Protein AF-X1LUB6-F1 (afdb_monomer_lite)

Foldseek 3Di:
DPDDDWAWDDPDPFKIWTAFQVGWIWIWGCPQQWIKIKTADDVNQKIKIKTGPVAGHPDWDDDPQWIKGDDPFKIKIKHKDAWDWLCVVPVFPDTDIPQNRIDMDMDIGGPDQDPFQKDKIFMFIHQKFKDFAADQDPVCVVVVDDDRPQNHLWIFMFGNPDADPPPDGRTGDTGTFDWDAAPVGDIDTWHWDFPHGPGTTIIMTGTDPVCSVPGD

Sequence (216 aa):
MPEEKLKIIKDAPTRYHFKTKDDQWVAIEHKDRQLVLGLYKWGEEASLELSLDMVLSDKHQFLENKVELETPASKLRAYPIDARSTGELYGDSDDFTQCEDGGLRFELILKVKPPTNSFIVPIKSKNLRFSYQPFITEQDMADGTSRPLNVEGSYAVYHATKKNNQYMTGKAFHIYRPIAEDALGNKAWCSLLIDGYIDPKNLTIAAPQQFLDKAV

pLDDT: mean 93.49, std 8.78, range [40.06, 98.75]

Organism: NCBI:txid412755

Radius of gyration: 17.63 Å; chains: 1; bounding box: 43×37×46 Å

Secondary structure (DSSP, 8-state):
-PPPPP--EEEETTEEEEE-TT--EEEEEEETTEEEEEEEETTTTEEEEEEETTS--S-EEEETTEEEEE-SSEEEEEEEE--EEHHHHH--SS--EE-TT-EEEEEEEESS--S-SEEEEEEEEESEEEEE-PPPPHHHHHTT----TTTTT-EEEEESS--SSSBTB-EEEEEPPPEEE-TT--EEEPEEEES-SBS--EEEEE--HHHHHH--

Structure (mmCIF, N/CA/C/O backbone):
data_AF-X1LUB6-F1
#
_entry.id   AF-X1LUB6-F1
#
loop_
_atom_site.group_PDB
_atom_site.id
_atom_site.type_symbol
_atom_site.label_atom_id
_atom_site.label_alt_id
_atom_site.label_comp_id
_atom_site.label_asym_id
_atom_site.label_entity_id
_atom_site.label_seq_id
_atom_site.pdbx_PDB_ins_code
_atom_site.Cartn_x
_atom_site.Cartn_y
_atom_site.Cartn_z
_atom_site.occupancy
_atom_site.B_iso_or_equiv
_atom_site.auth_seq_id
_atom_site.auth_comp_id
_atom_site.auth_asym_id
_atom_site.auth_atom_id
_atom_site.pdbx_PDB_model_num
ATOM 1 N N . MET A 1 1 ? -16.102 10.865 -22.118 1.00 40.06 1 MET A N 1
ATOM 2 C CA . MET A 1 1 ? -16.861 9.970 -21.217 1.00 40.06 1 MET A CA 1
ATOM 3 C C . MET A 1 1 ? -16.172 10.028 -19.862 1.00 40.06 1 MET A C 1
ATOM 5 O O . MET A 1 1 ? -14.947 10.036 -19.886 1.00 40.06 1 MET A O 1
ATOM 9 N N . PRO A 1 2 ? -16.881 10.181 -18.730 1.00 51.84 2 PRO A N 1
ATOM 10 C CA . PRO A 1 2 ? -16.235 10.136 -17.419 1.00 51.84 2 PRO A CA 1
ATOM 11 C C . PRO A 1 2 ? -15.538 8.784 -17.256 1.00 51.84 2 PRO A C 1
ATOM 13 O O . PRO A 1 2 ? -16.119 7.754 -17.597 1.00 51.84 2 PRO A O 1
ATOM 16 N N . GLU A 1 3 ? -14.285 8.807 -16.814 1.00 67.69 3 GLU A N 1
ATOM 17 C CA . GLU A 1 3 ? -13.496 7.595 -16.607 1.00 67.69 3 GLU A CA 1
ATOM 18 C C . GLU A 1 3 ? -14.173 6.726 -15.535 1.00 67.69 3 GLU A C 1
ATOM 20 O O . GLU A 1 3 ? -14.590 7.234 -14.488 1.00 67.69 3 GLU A O 1
ATOM 25 N N . GLU A 1 4 ? -14.370 5.435 -15.811 1.00 78.94 4 GLU A N 1
ATOM 26 C CA . GLU A 1 4 ? -15.028 4.548 -14.853 1.00 78.94 4 GLU A CA 1
ATOM 27 C C . GLU A 1 4 ? -14.092 4.278 -13.670 1.00 78.94 4 GLU A C 1
ATOM 29 O O . GLU A 1 4 ? -12.985 3.774 -13.846 1.00 78.94 4 GLU A O 1
ATOM 34 N N . LYS A 1 5 ? -14.555 4.607 -12.459 1.00 89.25 5 LYS A N 1
ATOM 35 C CA . LYS A 1 5 ? -13.818 4.330 -11.223 1.00 89.25 5 LYS A CA 1
ATOM 36 C C . LYS A 1 5 ? -13.676 2.830 -10.996 1.00 89.25 5 LYS A C 1
ATOM 38 O O . LYS A 1 5 ? -14.643 2.085 -11.178 1.00 89.25 5 LYS A O 1
ATOM 43 N N . LEU A 1 6 ? -12.521 2.418 -10.485 1.00 95.19 6 LEU A N 1
ATOM 44 C CA . LEU A 1 6 ? -12.268 1.042 -10.056 1.00 95.19 6 LEU A CA 1
ATOM 45 C C . LEU A 1 6 ? -13.253 0.600 -8.963 1.00 95.19 6 LEU A C 1
ATOM 47 O O . LEU A 1 6 ? -13.498 1.316 -7.986 1.00 95.19 6 LEU A O 1
ATOM 51 N N . LYS A 1 7 ? -13.801 -0.611 -9.101 1.00 96.50 7 LYS A N 1
ATOM 52 C CA . LYS A 1 7 ? -14.834 -1.160 -8.210 1.00 96.50 7 LYS A CA 1
ATOM 53 C C . LYS A 1 7 ? -14.441 -2.529 -7.677 1.00 96.50 7 LYS A C 1
ATOM 55 O O . LYS A 1 7 ? -14.066 -3.414 -8.439 1.00 96.50 7 LYS A O 1
ATOM 60 N N . ILE A 1 8 ? -14.598 -2.697 -6.371 1.00 98.19 8 ILE A N 1
ATOM 61 C CA . ILE A 1 8 ? -14.485 -3.965 -5.667 1.00 98.19 8 ILE A CA 1
ATOM 62 C C . ILE A 1 8 ? -15.723 -4.813 -5.951 1.00 98.19 8 ILE A C 1
ATOM 64 O O . ILE A 1 8 ? -16.865 -4.373 -5.803 1.00 98.19 8 ILE A O 1
ATOM 68 N N . ILE A 1 9 ? -15.466 -6.065 -6.293 1.00 97.94 9 ILE A N 1
ATOM 69 C CA . ILE A 1 9 ? -16.422 -7.142 -6.479 1.00 97.94 9 ILE A CA 1
ATOM 70 C C . ILE A 1 9 ? -16.273 -8.101 -5.296 1.00 97.94 9 ILE A C 1
ATOM 72 O O . ILE A 1 9 ? -15.167 -8.413 -4.857 1.00 97.94 9 ILE A O 1
ATOM 76 N N . LYS A 1 10 ? -17.403 -8.549 -4.745 1.00 97.88 10 LYS A N 1
ATOM 77 C CA . LYS A 1 10 ? -17.438 -9.529 -3.657 1.00 97.88 10 LYS A CA 1
ATOM 78 C C . LYS A 1 10 ? -17.564 -10.937 -4.236 1.00 97.88 10 LYS A C 1
ATOM 80 O O . LYS A 1 10 ? -18.620 -11.281 -4.756 1.00 97.88 10 LYS A O 1
ATOM 85 N N . ASP A 1 11 ? -16.525 -11.750 -4.078 1.00 96.94 11 ASP A N 1
ATOM 86 C CA . ASP A 1 11 ? -16.494 -13.141 -4.556 1.00 96.94 11 ASP A CA 1
ATOM 87 C C . ASP A 1 11 ? -17.094 -14.116 -3.545 1.00 96.94 11 ASP A C 1
ATOM 89 O O . ASP A 1 11 ? -17.721 -15.114 -3.893 1.00 96.94 11 ASP A O 1
ATOM 93 N N . ALA A 1 12 ? -16.865 -13.846 -2.260 1.00 97.12 12 ALA A N 1
ATOM 94 C CA . ALA A 1 12 ? -17.314 -14.670 -1.146 1.00 97.12 12 ALA A CA 1
ATOM 95 C C . ALA A 1 12 ? -17.543 -13.790 0.097 1.00 97.12 12 ALA A C 1
ATOM 97 O O . ALA A 1 12 ? -17.198 -12.607 0.085 1.00 97.12 12 ALA A O 1
ATOM 98 N N . PRO A 1 13 ? -18.098 -14.320 1.205 1.00 96.88 13 PRO A N 1
ATOM 99 C CA . PRO A 1 13 ? -18.306 -13.539 2.426 1.00 96.88 13 PRO A CA 1
ATOM 100 C C . PRO A 1 13 ? -17.069 -12.769 2.905 1.00 96.88 13 PRO A C 1
ATOM 102 O O . PRO A 1 13 ? -17.218 -11.632 3.344 1.00 96.88 13 PRO A O 1
ATOM 105 N N . THR A 1 14 ? -15.880 -13.358 2.760 1.00 97.69 14 THR A N 1
ATOM 106 C CA . THR A 1 14 ? -14.591 -12.814 3.212 1.00 97.69 14 THR A CA 1
ATOM 107 C C . THR A 1 14 ? -13.592 -12.555 2.079 1.00 97.69 14 THR A C 1
ATOM 109 O O . THR A 1 14 ? -12.442 -12.235 2.359 1.00 97.69 14 THR A O 1
ATOM 112 N N . ARG A 1 15 ? -13.991 -12.698 0.807 1.00 98.38 15 ARG A N 1
ATOM 113 C CA . ARG A 1 15 ? -13.089 -12.530 -0.345 1.00 98.38 15 ARG A CA 1
ATOM 114 C C . ARG A 1 15 ? -13.656 -11.538 -1.340 1.00 98.38 15 ARG A C 1
ATOM 116 O O . ARG A 1 15 ? -14.838 -11.607 -1.68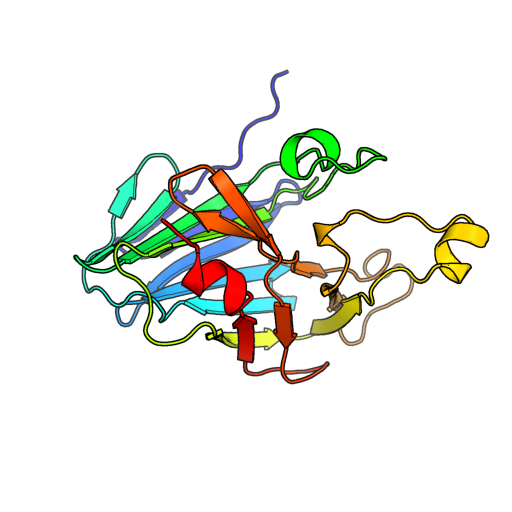8 1.00 98.38 15 ARG A O 1
ATOM 123 N N . TYR A 1 16 ? -12.788 -10.645 -1.778 1.00 98.69 16 TYR A N 1
ATOM 124 C CA . TYR A 1 16 ? -13.096 -9.548 -2.668 1.00 98.69 16 TYR A CA 1
ATOM 125 C C . TYR A 1 16 ? -11.965 -9.386 -3.675 1.00 98.69 16 TYR A C 1
ATOM 127 O O . TYR A 1 16 ? -10.808 -9.689 -3.370 1.00 98.69 16 TYR A O 1
ATOM 135 N N . HIS A 1 17 ? -12.272 -8.812 -4.827 1.00 98.44 17 HIS A N 1
ATOM 136 C CA . HIS A 1 17 ? -11.255 -8.406 -5.781 1.00 98.44 17 HIS A CA 1
ATOM 137 C C . HIS A 1 17 ? -11.655 -7.137 -6.519 1.00 98.44 17 HIS A C 1
ATOM 139 O O . HIS A 1 17 ? -12.807 -6.717 -6.497 1.00 98.44 17 HIS A O 1
ATOM 145 N N . PHE A 1 18 ? -10.705 -6.544 -7.221 1.00 98.19 18 PHE A N 1
ATOM 146 C CA . PHE A 1 18 ? -10.982 -5.676 -8.355 1.00 98.19 18 PHE A CA 1
ATOM 147 C C . PHE A 1 18 ? -9.921 -5.914 -9.424 1.00 98.19 18 PHE A C 1
ATOM 149 O O . PHE A 1 18 ? -8.899 -6.563 -9.179 1.00 98.19 18 PHE A O 1
ATOM 156 N N . LYS A 1 19 ? -10.174 -5.380 -10.615 1.00 96.88 19 LYS A N 1
ATOM 157 C CA . LYS A 1 19 ? -9.182 -5.333 -11.679 1.00 96.88 19 LYS A CA 1
ATOM 158 C C . LYS A 1 19 ? -8.715 -3.908 -11.905 1.00 96.88 19 LYS A C 1
ATOM 160 O O . LYS A 1 19 ? -9.543 -3.002 -11.891 1.00 96.88 19 LYS A O 1
ATOM 165 N N . THR A 1 20 ? -7.416 -3.721 -12.096 1.00 95.50 20 THR A N 1
ATOM 166 C CA . THR A 1 20 ? -6.835 -2.459 -12.574 1.00 95.50 20 THR A CA 1
ATOM 167 C C . THR A 1 20 ? -7.266 -2.187 -14.020 1.00 95.50 20 THR A C 1
ATOM 169 O O . THR A 1 20 ? -7.801 -3.067 -14.700 1.00 95.50 20 THR A O 1
ATOM 172 N N . LYS A 1 21 ? -7.044 -0.966 -14.515 1.00 94.38 21 LYS A N 1
ATOM 173 C CA . LYS A 1 21 ? -7.420 -0.559 -15.880 1.00 94.38 21 LYS A CA 1
ATOM 174 C C . LYS A 1 21 ? -6.653 -1.330 -16.960 1.00 94.38 21 LYS A C 1
ATOM 176 O O . LYS A 1 21 ? -7.165 -1.505 -18.059 1.00 94.38 21 LYS A O 1
ATOM 181 N N . ASP A 1 22 ? -5.471 -1.843 -16.629 1.00 92.69 22 ASP A N 1
ATOM 182 C CA . ASP A 1 22 ? -4.677 -2.747 -17.464 1.00 92.69 22 ASP A CA 1
ATOM 183 C C . ASP A 1 22 ? -4.977 -4.241 -17.200 1.00 92.69 22 ASP A C 1
ATOM 185 O O . ASP A 1 22 ? -4.151 -5.110 -17.489 1.00 92.69 22 ASP A O 1
ATOM 189 N N . ASP A 1 23 ? -6.160 -4.546 -16.652 1.00 94.38 23 ASP A N 1
ATOM 190 C CA . ASP A 1 23 ? -6.717 -5.890 -16.432 1.00 94.38 23 ASP A CA 1
ATOM 191 C C . ASP A 1 23 ? -5.902 -6.784 -15.475 1.00 94.38 23 ASP A C 1
ATOM 193 O O . ASP A 1 23 ? -5.916 -8.012 -15.578 1.00 94.38 23 ASP A O 1
ATOM 197 N N . GLN A 1 24 ? -5.190 -6.193 -14.511 1.00 95.19 24 GLN A N 1
ATOM 198 C CA . GLN A 1 24 ? -4.446 -6.939 -13.490 1.00 95.19 24 GLN A CA 1
ATOM 199 C C . GLN A 1 24 ? -5.298 -7.185 -12.251 1.00 95.19 24 GLN A C 1
ATOM 201 O O . GLN A 1 24 ? -6.115 -6.356 -11.855 1.00 95.19 24 GLN A O 1
ATOM 206 N N . TRP A 1 25 ? -5.096 -8.341 -11.622 1.00 97.25 25 TRP A N 1
ATOM 207 C CA . TRP A 1 25 ? -5.900 -8.775 -10.487 1.00 97.25 25 TRP A CA 1
ATOM 208 C C . TRP A 1 25 ? -5.374 -8.215 -9.165 1.00 97.25 25 TRP A C 1
ATOM 210 O O . TRP A 1 25 ? -4.178 -8.304 -8.870 1.00 97.25 25 TRP A O 1
ATOM 220 N N . VAL A 1 26 ? -6.285 -7.701 -8.338 1.00 98.44 26 VAL A N 1
ATOM 221 C CA . VAL A 1 26 ? -6.012 -7.320 -6.951 1.00 98.44 26 VAL A CA 1
ATOM 222 C C . VAL A 1 26 ? -7.041 -7.977 -6.040 1.00 98.44 26 VAL A C 1
ATOM 224 O O . VAL A 1 26 ? -8.236 -7.730 -6.172 1.00 98.44 26 VAL A O 1
ATOM 227 N N . ALA A 1 27 ? -6.575 -8.795 -5.101 1.00 98.56 27 ALA A N 1
ATOM 228 C CA . ALA A 1 27 ? -7.382 -9.489 -4.107 1.00 98.56 27 ALA A CA 1
ATOM 229 C C . ALA A 1 27 ? -7.334 -8.774 -2.750 1.00 98.56 27 ALA A C 1
ATOM 231 O O . ALA A 1 27 ? -6.285 -8.288 -2.320 1.00 98.56 27 ALA A O 1
ATOM 232 N N . ILE A 1 28 ? -8.471 -8.757 -2.058 1.00 98.69 28 ILE A N 1
ATOM 233 C CA . ILE A 1 28 ? -8.607 -8.321 -0.669 1.00 98.69 28 ILE A CA 1
ATOM 234 C C . ILE A 1 28 ? -9.354 -9.426 0.075 1.00 98.69 28 ILE A C 1
ATOM 236 O O . ILE A 1 28 ? -10.520 -9.704 -0.207 1.00 98.69 28 ILE A O 1
ATOM 240 N N . GLU A 1 29 ? -8.694 -10.059 1.037 1.00 98.44 29 GLU A N 1
ATOM 241 C CA . GLU A 1 29 ? -9.264 -11.163 1.805 1.00 98.44 29 GLU A CA 1
ATOM 242 C C . GLU A 1 29 ? -9.262 -10.852 3.297 1.00 98.44 29 GLU A C 1
ATOM 244 O O . GLU A 1 29 ? -8.267 -10.386 3.845 1.00 98.44 29 GLU A O 1
ATOM 249 N N . HIS A 1 30 ? -10.367 -11.147 3.977 1.00 98.31 30 HIS A N 1
ATOM 250 C CA . HIS A 1 30 ? -10.397 -11.232 5.431 1.00 98.31 30 HIS A CA 1
ATOM 251 C C . HIS A 1 30 ? -10.107 -12.675 5.842 1.00 98.31 30 HIS A C 1
ATOM 253 O O . HIS A 1 30 ? -10.910 -13.581 5.614 1.00 98.31 30 HIS A O 1
ATOM 259 N N . LYS A 1 31 ? -8.926 -12.900 6.410 1.00 96.88 31 LYS A N 1
ATOM 260 C CA . LYS A 1 31 ? -8.410 -14.233 6.718 1.00 96.88 31 LYS A CA 1
ATOM 261 C C . LYS A 1 31 ? -7.639 -14.183 8.025 1.00 96.88 31 LYS A C 1
ATOM 263 O O . LYS A 1 31 ? -6.890 -13.243 8.247 1.00 96.88 31 LYS A O 1
ATOM 268 N N . ASP A 1 32 ? -7.831 -15.174 8.893 1.00 95.75 32 ASP A N 1
ATOM 269 C CA . ASP A 1 32 ? -7.116 -15.279 10.174 1.00 95.75 32 ASP A CA 1
ATOM 270 C C . ASP A 1 32 ? -7.177 -13.979 11.006 1.00 95.75 32 ASP A C 1
ATOM 272 O O . ASP A 1 32 ? -6.200 -13.562 11.621 1.00 95.75 32 ASP A O 1
ATOM 276 N N . ARG A 1 33 ? -8.352 -13.329 11.010 1.00 97.44 33 ARG A N 1
ATOM 277 C CA . ARG A 1 33 ? -8.657 -12.059 11.702 1.00 97.44 33 ARG A CA 1
ATOM 278 C C . ARG A 1 33 ? -7.972 -10.804 11.140 1.00 97.44 33 ARG A C 1
ATOM 280 O O . ARG A 1 33 ? -8.178 -9.731 11.695 1.00 97.44 33 ARG A O 1
ATOM 287 N N . GLN A 1 34 ? -7.233 -10.896 10.040 1.00 97.56 34 GLN A N 1
ATOM 288 C CA . GLN A 1 34 ? -6.515 -9.784 9.402 1.00 97.56 34 GLN A CA 1
ATOM 289 C C . GLN A 1 34 ? -6.972 -9.566 7.953 1.00 97.56 34 GLN A C 1
ATOM 291 O O . GLN A 1 34 ? -7.694 -10.394 7.389 1.00 97.56 34 GLN A O 1
ATOM 296 N N . LEU A 1 35 ? -6.553 -8.455 7.337 1.00 98.38 35 LEU A N 1
ATOM 297 C CA . LEU A 1 35 ? -6.684 -8.281 5.888 1.00 98.38 35 LEU A CA 1
ATOM 298 C C . LEU A 1 35 ? -5.426 -8.783 5.183 1.00 98.38 35 LEU A C 1
ATOM 300 O O . LEU A 1 35 ? -4.318 -8.396 5.538 1.00 98.38 35 LEU A O 1
ATOM 304 N N . VAL A 1 36 ? -5.606 -9.596 4.149 1.00 98.69 36 VAL A N 1
ATOM 305 C CA . VAL A 1 36 ? -4.550 -10.024 3.234 1.00 98.69 36 VAL A CA 1
ATOM 306 C C . VAL A 1 36 ? -4.799 -9.370 1.881 1.00 98.69 36 VAL A C 1
ATOM 308 O O . VAL A 1 36 ? -5.889 -9.476 1.320 1.00 98.69 36 VAL A O 1
ATOM 311 N N . LEU A 1 37 ? -3.792 -8.663 1.376 1.00 98.75 37 LEU A N 1
ATOM 312 C CA . LEU A 1 37 ? -3.835 -7.948 0.106 1.00 98.75 37 LEU A CA 1
ATOM 313 C C . LEU A 1 37 ? -2.945 -8.666 -0.901 1.00 98.75 37 LEU A C 1
ATOM 315 O O . LEU A 1 37 ? -1.742 -8.756 -0.679 1.00 98.75 37 LEU A O 1
ATOM 319 N N . GLY A 1 38 ? -3.516 -9.152 -1.999 1.00 98.50 38 GLY A N 1
ATOM 320 C CA . GLY A 1 38 ? -2.775 -9.816 -3.072 1.00 98.50 38 GLY A CA 1
ATOM 321 C C . GLY A 1 38 ? -2.762 -8.965 -4.333 1.00 98.50 38 GLY A C 1
ATOM 322 O O . GLY A 1 38 ? -3.817 -8.652 -4.870 1.00 98.50 38 GLY A O 1
ATOM 323 N N . LEU A 1 39 ? -1.584 -8.599 -4.827 1.00 98.44 39 LEU A N 1
ATOM 324 C CA . LEU A 1 39 ? -1.402 -7.895 -6.094 1.00 98.44 39 LEU A CA 1
ATOM 325 C C . LEU A 1 39 ? -0.730 -8.843 -7.081 1.00 98.44 39 LEU A C 1
ATOM 327 O O . LEU A 1 39 ? 0.326 -9.402 -6.780 1.00 98.44 39 LEU A O 1
ATOM 331 N N . TYR A 1 40 ? -1.315 -9.002 -8.264 1.00 97.75 40 TYR A N 1
ATOM 332 C CA . TYR A 1 40 ? -0.840 -9.936 -9.281 1.00 97.75 40 TYR A CA 1
ATOM 333 C C . TYR A 1 40 ? -0.564 -9.184 -10.573 1.00 97.75 40 TYR A C 1
ATOM 335 O O . TYR A 1 40 ? -1.338 -8.320 -10.970 1.00 97.75 40 TYR A O 1
ATOM 343 N N . LYS A 1 41 ? 0.540 -9.516 -11.239 1.00 94.31 41 LYS A N 1
ATOM 344 C CA . LYS A 1 41 ? 0.959 -8.893 -12.493 1.00 94.31 41 LYS A CA 1
ATOM 345 C C . LYS A 1 41 ? 1.304 -9.969 -13.519 1.00 94.31 41 LYS A C 1
ATOM 347 O O . LYS A 1 41 ? 1.911 -10.985 -13.177 1.00 94.31 41 LYS A O 1
ATOM 352 N N . TRP A 1 42 ? 0.905 -9.732 -14.768 1.00 92.62 42 TRP A N 1
ATOM 353 C CA . TRP A 1 42 ? 1.110 -10.629 -15.912 1.00 92.62 42 TRP A CA 1
ATOM 354 C C . TRP A 1 42 ? 0.517 -12.027 -15.685 1.00 92.62 42 TRP A C 1
ATOM 356 O O . TRP A 1 42 ? 1.215 -13.032 -15.788 1.00 92.62 42 TRP A O 1
ATOM 366 N N . GLY A 1 43 ? -0.772 -12.094 -15.334 1.00 88.00 43 GLY A N 1
ATOM 367 C CA . GLY A 1 43 ? -1.474 -13.373 -15.159 1.00 88.00 43 GLY A CA 1
ATOM 368 C C . GLY A 1 43 ? -0.894 -14.237 -14.034 1.00 88.00 43 GLY A C 1
ATOM 369 O O . GLY A 1 43 ? -0.691 -15.431 -14.224 1.00 88.00 43 GLY A O 1
ATOM 370 N N . GLU A 1 44 ? -0.583 -13.620 -12.887 1.00 92.31 44 GLU A N 1
ATOM 371 C CA . GLU A 1 44 ? 0.014 -14.256 -11.693 1.00 92.31 44 GLU A CA 1
ATOM 372 C C . GLU A 1 44 ? 1.469 -14.735 -11.840 1.00 92.31 44 GLU A C 1
ATOM 374 O O . GLU A 1 44 ? 2.016 -15.411 -10.952 1.00 92.31 44 GLU A O 1
ATOM 379 N N . GLU A 1 45 ? 2.142 -14.374 -12.935 1.00 94.44 45 GLU A N 1
ATOM 380 C CA . GLU A 1 45 ? 3.572 -14.629 -13.075 1.00 94.44 45 GLU A CA 1
ATOM 381 C C . GLU A 1 45 ? 4.359 -13.963 -11.943 1.00 94.44 45 GLU A C 1
ATOM 383 O O . GLU A 1 45 ? 5.202 -14.615 -11.321 1.00 94.44 45 GLU A O 1
ATOM 388 N N . ALA A 1 46 ? 4.049 -12.700 -11.650 1.00 95.94 46 ALA A N 1
ATOM 389 C CA . ALA A 1 46 ? 4.613 -11.957 -10.537 1.00 95.94 46 ALA A CA 1
ATOM 390 C C . ALA A 1 46 ? 3.516 -11.573 -9.540 1.00 95.94 46 ALA A C 1
ATOM 392 O O . ALA A 1 46 ? 2.407 -11.206 -9.934 1.00 95.94 46 ALA A O 1
ATOM 393 N N . SER A 1 47 ? 3.819 -11.642 -8.246 1.00 98.06 47 SER A N 1
ATOM 394 C CA . SER A 1 47 ? 2.853 -11.271 -7.212 1.00 98.06 47 SER A CA 1
ATOM 395 C C . SER A 1 47 ? 3.499 -10.716 -5.953 1.00 98.06 47 SER A C 1
ATOM 397 O O . SER A 1 47 ? 4.646 -11.036 -5.626 1.00 98.06 47 SER A O 1
ATOM 399 N N . LEU A 1 48 ? 2.738 -9.875 -5.257 1.00 98.56 48 LEU A N 1
ATOM 400 C CA . LEU A 1 48 ? 3.045 -9.334 -3.941 1.00 98.56 48 LEU A CA 1
ATOM 401 C C . LEU A 1 48 ? 1.826 -9.526 -3.038 1.00 98.56 48 LEU A C 1
ATOM 403 O O . LEU A 1 48 ? 0.749 -9.015 -3.327 1.00 98.56 48 LEU A O 1
ATOM 407 N N . GLU A 1 49 ? 2.013 -10.240 -1.939 1.00 98.69 49 GLU A N 1
ATOM 408 C CA . GLU A 1 49 ? 1.034 -10.402 -0.871 1.00 98.69 49 GLU A CA 1
ATOM 409 C C . GLU A 1 49 ? 1.479 -9.586 0.347 1.00 98.69 49 GLU A C 1
ATOM 411 O O . GLU A 1 49 ? 2.651 -9.638 0.721 1.00 98.69 49 GLU A O 1
ATOM 416 N N . LEU A 1 50 ? 0.552 -8.862 0.974 1.00 98.62 50 LEU A N 1
ATOM 417 C CA . LEU A 1 50 ? 0.745 -8.157 2.239 1.00 98.62 50 LEU A CA 1
ATOM 418 C C . LEU A 1 50 ? -0.255 -8.690 3.266 1.00 98.62 50 LEU A C 1
ATOM 420 O O . LEU A 1 50 ? -1.454 -8.722 2.994 1.00 98.62 50 LEU A O 1
ATOM 424 N N . SER A 1 51 ? 0.219 -9.074 4.448 1.00 98.50 51 SER A N 1
ATOM 425 C CA . SER A 1 51 ? -0.629 -9.461 5.583 1.00 98.50 51 SER A CA 1
ATOM 426 C C . SER A 1 51 ? -0.715 -8.299 6.569 1.00 98.50 51 SER A C 1
ATOM 428 O O . SER A 1 51 ? 0.273 -7.945 7.200 1.00 98.50 51 SER A O 1
ATOM 430 N N . LEU A 1 52 ? -1.875 -7.659 6.671 1.00 97.94 52 LEU A N 1
ATOM 431 C CA . LEU A 1 52 ? -2.086 -6.480 7.506 1.00 97.94 52 LEU A CA 1
ATOM 432 C C . LEU A 1 52 ? -2.618 -6.885 8.890 1.00 97.94 52 LEU A C 1
ATOM 434 O O . LEU A 1 52 ? -3.814 -6.778 9.165 1.00 97.94 52 LEU A O 1
ATOM 438 N N . ASP A 1 53 ? -1.715 -7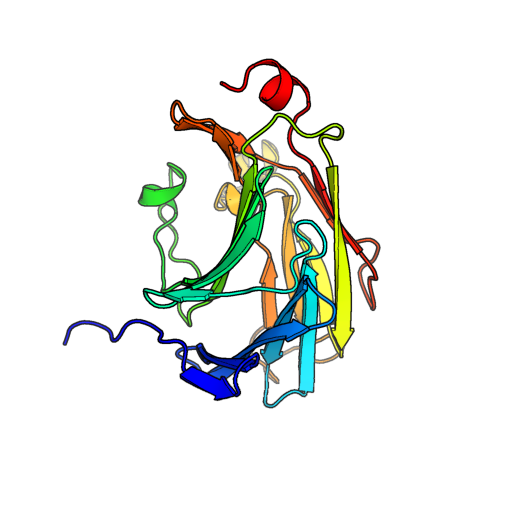.325 9.765 1.00 95.19 53 ASP A N 1
ATOM 439 C CA . ASP A 1 53 ? -2.001 -7.796 11.132 1.00 95.19 53 ASP A CA 1
ATOM 440 C C . ASP A 1 53 ? -2.107 -6.675 12.187 1.00 95.19 53 ASP A C 1
ATOM 442 O O . ASP A 1 53 ? -2.434 -6.929 13.346 1.00 95.19 53 ASP A O 1
ATOM 446 N N . MET A 1 54 ? -1.908 -5.415 11.788 1.00 94.81 54 MET A N 1
ATOM 447 C CA . MET A 1 54 ? -1.980 -4.234 12.667 1.00 94.81 54 MET A CA 1
ATOM 448 C C . MET A 1 54 ? -3.366 -4.032 13.311 1.00 94.81 54 MET A C 1
ATOM 450 O O . MET A 1 54 ? -3.499 -3.308 14.301 1.00 94.81 54 MET A O 1
ATOM 454 N N . VAL A 1 55 ? -4.412 -4.646 12.746 1.00 96.44 55 VAL A N 1
ATOM 455 C CA . VAL A 1 55 ? -5.776 -4.661 13.286 1.00 96.44 55 VAL A CA 1
ATOM 456 C C . VAL A 1 55 ? -6.334 -6.073 13.158 1.00 96.44 55 VAL A C 1
ATOM 458 O O . VAL A 1 55 ? -6.576 -6.543 12.050 1.00 96.44 55 VAL A O 1
ATOM 461 N N . LEU A 1 56 ? -6.576 -6.730 14.296 1.00 97.06 56 LEU A N 1
ATOM 462 C CA . LEU A 1 56 ? -7.109 -8.093 14.346 1.00 97.06 56 LEU A CA 1
ATOM 463 C C . LEU A 1 56 ? -8.575 -8.096 14.789 1.00 97.06 56 LEU A C 1
ATOM 465 O O . LEU A 1 56 ? -8.901 -7.707 15.912 1.00 97.06 56 LEU A O 1
ATOM 469 N N . SER A 1 57 ? -9.465 -8.572 13.924 1.00 96.69 57 SER A N 1
ATOM 470 C CA . SER A 1 57 ? -10.905 -8.664 14.172 1.00 96.69 57 SER A CA 1
ATOM 471 C C . SER A 1 57 ? -11.513 -9.858 13.443 1.00 96.69 57 SER A C 1
ATOM 473 O O . SER A 1 57 ? -11.214 -10.098 12.280 1.00 96.69 57 SER A O 1
ATOM 475 N N . ASP A 1 58 ? -12.428 -10.577 14.095 1.00 95.88 58 ASP A N 1
ATOM 476 C CA . ASP A 1 58 ? -13.249 -11.628 13.466 1.00 95.88 58 ASP A CA 1
ATOM 477 C C . ASP A 1 58 ? -14.376 -11.060 12.594 1.00 95.88 58 ASP A C 1
ATOM 479 O O . ASP A 1 58 ? -15.060 -11.795 11.886 1.00 95.88 58 ASP A O 1
ATOM 483 N N . LYS A 1 59 ? -14.586 -9.742 12.651 1.00 95.06 59 LYS A N 1
ATOM 484 C CA . LYS A 1 59 ? -15.588 -9.028 11.865 1.00 95.06 59 LYS A CA 1
ATOM 485 C C . LYS A 1 59 ? -14.911 -8.059 10.911 1.00 95.06 59 LYS A C 1
ATOM 487 O O . LYS A 1 59 ? -14.078 -7.255 11.336 1.00 95.06 59 LYS A O 1
ATOM 492 N N . HIS A 1 60 ? -15.360 -8.082 9.666 1.00 97.69 60 HIS A N 1
ATOM 493 C CA . HIS A 1 60 ? -15.072 -7.079 8.655 1.00 97.69 60 HIS A CA 1
ATOM 494 C C . HIS A 1 60 ? -16.372 -6.524 8.080 1.00 97.69 60 HIS A C 1
ATOM 496 O O . HIS A 1 60 ? -17.447 -7.111 8.223 1.00 97.69 60 HIS A O 1
ATOM 502 N N . GLN A 1 61 ? -16.268 -5.389 7.404 1.00 97.31 61 GLN A N 1
ATOM 503 C CA . GLN A 1 61 ? -17.363 -4.816 6.635 1.00 97.31 61 GLN A CA 1
ATOM 504 C C . GLN A 1 61 ? -16.907 -4.465 5.226 1.00 97.31 61 GLN A C 1
ATOM 506 O O . GLN A 1 61 ? -15.743 -4.146 4.998 1.00 97.31 61 GLN A O 1
ATOM 511 N N . PHE A 1 62 ? -17.847 -4.522 4.287 1.00 97.75 62 PHE A N 1
ATOM 512 C CA . PHE A 1 62 ? -17.674 -3.993 2.942 1.00 97.75 62 PHE A CA 1
ATOM 513 C C . PHE A 1 62 ? -18.704 -2.890 2.729 1.00 97.75 62 PHE A C 1
ATOM 515 O O . PHE A 1 62 ? -19.903 -3.169 2.691 1.00 97.75 62 PHE A O 1
ATOM 522 N N . LEU A 1 63 ? -18.238 -1.648 2.642 1.00 95.31 63 LEU A N 1
ATOM 523 C CA . LEU A 1 63 ? -19.070 -0.454 2.535 1.00 95.31 63 LEU A CA 1
ATOM 524 C C . LEU A 1 63 ? -18.376 0.549 1.614 1.00 95.31 63 LEU A C 1
ATOM 526 O O . LEU A 1 63 ? -17.166 0.723 1.706 1.00 95.31 63 LEU A O 1
ATOM 530 N N . GLU A 1 64 ? -19.132 1.197 0.725 1.00 94.44 64 GLU A N 1
ATOM 531 C CA . GLU A 1 64 ? -18.621 2.282 -0.132 1.00 94.44 64 GLU A CA 1
ATOM 532 C C . GLU A 1 64 ? -17.303 1.946 -0.854 1.00 94.44 64 GLU A C 1
ATOM 534 O O . GLU A 1 64 ? -16.364 2.742 -0.868 1.00 94.44 64 GLU A O 1
ATOM 539 N N . ASN A 1 65 ? -17.225 0.756 -1.459 1.00 97.19 65 ASN A N 1
ATOM 540 C CA . ASN A 1 65 ? -16.039 0.310 -2.196 1.00 97.19 65 ASN A CA 1
ATOM 541 C C . ASN A 1 65 ? -14.775 0.150 -1.322 1.00 97.19 65 ASN A C 1
ATOM 543 O O . ASN A 1 65 ? -13.657 0.274 -1.820 1.00 97.19 65 ASN A O 1
ATOM 547 N N . LYS A 1 66 ? -14.945 -0.115 -0.020 1.00 98.12 66 LYS A N 1
ATOM 548 C CA . LYS A 1 66 ? -13.866 -0.334 0.954 1.00 98.12 66 LYS A CA 1
ATOM 549 C C . LYS A 1 66 ? -14.133 -1.591 1.765 1.00 98.12 66 LYS A C 1
ATOM 551 O O . LYS A 1 66 ? -15.267 -1.835 2.177 1.00 98.12 66 LYS A O 1
ATOM 556 N N . VAL A 1 67 ? -13.083 -2.361 2.028 1.00 98.44 67 VAL A N 1
ATOM 557 C CA . VAL A 1 67 ? -13.106 -3.460 3.002 1.00 98.44 67 VAL A CA 1
ATOM 558 C C . VAL A 1 67 ? -12.439 -2.972 4.280 1.00 98.44 67 VAL A C 1
ATOM 560 O O . VAL A 1 67 ? -11.320 -2.462 4.225 1.00 98.44 67 VAL A O 1
ATOM 563 N N . GLU A 1 68 ? -13.115 -3.101 5.421 1.00 98.25 68 GLU A N 1
ATOM 564 C CA . GLU A 1 68 ? -12.660 -2.518 6.684 1.00 98.25 68 GLU A CA 1
ATOM 565 C C . GLU A 1 68 ? -12.676 -3.520 7.845 1.00 98.25 68 GLU A C 1
ATOM 567 O O . GLU A 1 68 ? -13.616 -4.304 7.993 1.00 98.25 68 GLU A O 1
ATOM 572 N N . LEU A 1 69 ? -11.652 -3.438 8.697 1.00 97.94 69 LEU A N 1
ATOM 573 C CA . LEU A 1 69 ? -11.595 -4.032 10.032 1.00 97.94 69 LEU A CA 1
ATOM 574 C C . LEU A 1 69 ? -11.596 -2.916 11.064 1.00 97.94 69 LEU A C 1
ATOM 576 O O . LEU A 1 69 ? -10.921 -1.902 10.891 1.00 97.94 69 LEU A O 1
ATOM 580 N N . GLU A 1 70 ? -12.312 -3.103 12.164 1.00 96.88 70 GLU A N 1
ATOM 581 C CA . GLU A 1 70 ? -12.402 -2.082 13.198 1.00 96.88 70 GLU A CA 1
ATOM 582 C C . GLU A 1 70 ? -12.433 -2.701 14.594 1.00 96.88 70 GLU A C 1
ATOM 584 O O . GLU A 1 70 ? -13.125 -3.682 14.857 1.00 96.88 70 GLU A O 1
ATOM 589 N N . THR A 1 71 ? -11.672 -2.092 15.497 1.00 96.12 71 THR A N 1
ATOM 590 C CA . THR A 1 71 ? -11.646 -2.367 16.932 1.00 96.12 71 THR A CA 1
ATOM 591 C C . THR A 1 71 ? -11.881 -1.054 17.694 1.00 96.12 71 THR A C 1
ATOM 593 O O . THR A 1 71 ? -11.890 0.031 17.094 1.00 96.12 71 THR A O 1
ATOM 596 N N . PRO A 1 72 ? -12.053 -1.087 19.027 1.00 95.75 72 PRO A N 1
ATOM 597 C CA . PRO A 1 72 ? -12.097 0.140 19.821 1.00 95.75 72 PRO A CA 1
ATOM 598 C C . PRO A 1 72 ? -10.822 0.993 19.725 1.00 95.75 72 PRO A C 1
ATOM 600 O O . PRO A 1 72 ? -10.910 2.207 19.866 1.00 95.75 72 PRO A O 1
ATOM 603 N N . ALA A 1 73 ? -9.658 0.387 19.462 1.00 95.31 73 ALA A N 1
ATOM 604 C CA . ALA A 1 73 ? -8.364 1.077 19.447 1.00 95.31 73 ALA A CA 1
ATOM 605 C C . ALA A 1 73 ? -7.918 1.530 18.047 1.00 95.31 73 ALA A C 1
ATOM 607 O O . ALA A 1 73 ? -7.120 2.458 17.922 1.00 95.31 73 ALA A O 1
ATOM 608 N N . SER A 1 74 ? -8.406 0.887 16.987 1.00 96.69 74 SER A N 1
ATOM 609 C CA . SER A 1 74 ? -7.910 1.118 15.630 1.00 96.69 74 SER A CA 1
ATOM 610 C C . SER A 1 74 ? -8.906 0.688 14.558 1.00 96.69 74 SER A C 1
ATOM 612 O O . SER A 1 74 ? -9.840 -0.074 14.809 1.00 96.69 74 SER A O 1
ATOM 614 N N . LYS A 1 75 ? -8.700 1.184 13.342 1.00 97.75 75 LYS A N 1
ATOM 615 C CA . LYS A 1 75 ? -9.442 0.811 12.142 1.00 97.75 75 LYS A CA 1
ATOM 616 C C . LYS A 1 75 ? -8.467 0.646 10.984 1.00 97.75 75 LYS A C 1
ATOM 618 O O . LYS A 1 75 ? -7.568 1.461 10.815 1.00 97.75 75 LYS A O 1
ATOM 623 N N . LEU A 1 76 ? -8.659 -0.390 10.185 1.00 98.19 76 LEU A N 1
ATOM 624 C CA . LEU A 1 76 ? -7.924 -0.635 8.953 1.00 98.19 76 LEU A CA 1
ATOM 625 C C . LEU A 1 76 ? -8.920 -0.648 7.801 1.00 98.19 76 LEU A C 1
ATOM 627 O O . LEU A 1 76 ? -9.957 -1.299 7.903 1.00 98.19 76 LEU A O 1
ATOM 631 N N . ARG A 1 77 ? -8.613 0.037 6.702 1.00 98.12 77 ARG A N 1
ATOM 632 C CA . ARG A 1 77 ? -9.423 -0.018 5.478 1.00 98.12 77 ARG A CA 1
ATOM 633 C C . ARG A 1 77 ? -8.550 -0.200 4.250 1.00 98.12 77 ARG A C 1
ATOM 635 O O . ARG A 1 77 ? -7.478 0.391 4.195 1.00 98.12 77 ARG A O 1
ATOM 642 N N . ALA A 1 78 ? -9.017 -0.982 3.281 1.00 98.50 78 ALA A N 1
ATOM 643 C CA . ALA A 1 78 ? -8.358 -1.214 1.998 1.00 98.50 78 ALA A CA 1
ATOM 644 C C . ALA A 1 78 ? -9.331 -0.979 0.834 1.00 98.50 78 ALA A C 1
ATOM 646 O O . ALA A 1 78 ? -10.496 -1.382 0.907 1.00 98.50 78 ALA A O 1
ATOM 647 N N . TYR A 1 79 ? -8.868 -0.297 -0.216 1.00 98.44 79 TYR A N 1
ATOM 648 C CA . TYR A 1 79 ? -9.695 0.094 -1.361 1.00 98.44 79 TYR A CA 1
ATOM 649 C C . TYR A 1 79 ? -8.874 0.456 -2.605 1.00 98.44 79 TYR A C 1
ATOM 651 O O . TYR A 1 79 ? -7.704 0.839 -2.484 1.00 98.44 79 TYR A O 1
ATOM 659 N N . PRO A 1 80 ? -9.469 0.350 -3.807 1.00 98.06 80 PRO A N 1
ATOM 660 C CA . PRO A 1 80 ? -8.818 0.775 -5.033 1.00 98.06 80 PRO A CA 1
ATOM 661 C C . PRO A 1 80 ? -8.686 2.300 -5.097 1.00 98.06 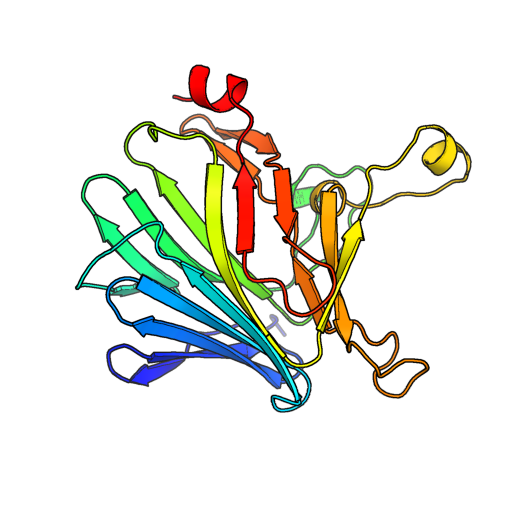80 PRO A C 1
ATOM 663 O O . PRO A 1 80 ? -9.544 3.040 -4.616 1.00 98.06 80 PRO A O 1
ATOM 666 N N . ILE A 1 81 ? -7.626 2.767 -5.743 1.00 95.88 81 ILE A N 1
ATOM 667 C CA . ILE A 1 81 ? -7.419 4.171 -6.093 1.00 95.88 81 ILE A CA 1
ATOM 668 C C . ILE A 1 81 ? -7.227 4.294 -7.600 1.00 95.88 81 ILE A C 1
ATOM 670 O O . ILE A 1 81 ? -6.523 3.485 -8.200 1.00 95.88 81 ILE A O 1
ATOM 674 N N . ASP A 1 82 ? -7.848 5.305 -8.195 1.00 94.81 82 ASP A N 1
ATOM 675 C CA . ASP A 1 82 ? -7.620 5.678 -9.589 1.00 94.81 82 ASP A CA 1
ATOM 676 C C . ASP A 1 82 ? -6.308 6.473 -9.740 1.00 94.81 82 ASP A C 1
ATOM 678 O O . ASP A 1 82 ? -5.572 6.702 -8.768 1.00 94.81 82 ASP A O 1
ATOM 682 N N . ALA A 1 83 ? -6.036 6.905 -10.973 1.00 94.00 83 ALA A N 1
ATOM 683 C CA . ALA A 1 83 ? -4.959 7.834 -11.272 1.00 94.00 83 ALA A CA 1
ATOM 684 C C . ALA A 1 83 ? -5.076 9.106 -10.419 1.00 94.00 83 ALA A C 1
ATOM 686 O O . ALA A 1 83 ? -6.177 9.575 -10.119 1.00 94.00 83 ALA A O 1
ATOM 687 N N . ARG A 1 84 ? -3.935 9.655 -10.006 1.00 91.19 84 ARG A N 1
ATOM 688 C CA . ARG A 1 84 ? -3.876 10.797 -9.086 1.00 91.19 84 ARG A CA 1
ATOM 689 C C . ARG A 1 84 ? -2.754 11.766 -9.433 1.00 91.19 84 ARG A C 1
ATOM 691 O O . ARG A 1 84 ? -1.673 11.324 -9.817 1.00 91.19 84 ARG A O 1
ATOM 698 N N . SER A 1 85 ? -3.018 13.049 -9.212 1.00 92.81 85 SER A N 1
ATOM 699 C CA . SER A 1 85 ? -2.036 14.134 -9.241 1.00 92.81 85 SER A CA 1
ATOM 700 C C . SER A 1 85 ? -1.222 14.148 -7.944 1.00 92.81 85 SER A C 1
ATOM 702 O O . SER A 1 85 ? -1.768 13.960 -6.848 1.00 92.81 85 SER A O 1
ATOM 704 N N . THR A 1 86 ? 0.092 14.343 -8.048 1.00 92.88 86 THR A N 1
ATOM 705 C CA . THR A 1 86 ? 0.950 14.525 -6.871 1.00 92.88 86 THR A CA 1
ATOM 706 C C . THR A 1 86 ? 0.960 15.966 -6.383 1.00 92.88 86 THR A C 1
ATOM 708 O O . THR A 1 86 ? 1.032 16.174 -5.171 1.00 92.88 86 THR A O 1
ATOM 711 N N . GLY A 1 87 ? 0.796 16.946 -7.276 1.00 90.25 87 GLY A N 1
ATOM 712 C CA . GLY A 1 87 ? 0.658 18.356 -6.910 1.00 90.25 87 GLY A CA 1
ATOM 713 C C . GLY A 1 87 ? -0.544 18.586 -5.991 1.00 90.25 87 GLY A C 1
ATOM 714 O O . GLY A 1 87 ? -0.408 19.184 -4.925 1.00 90.25 87 GLY A O 1
ATOM 715 N N . GLU A 1 88 ? -1.704 18.015 -6.329 1.00 86.81 88 GLU A N 1
ATOM 716 C CA . GLU A 1 88 ? -2.928 18.136 -5.524 1.00 86.81 88 GLU A CA 1
ATOM 717 C C . GLU A 1 88 ? -2.828 17.447 -4.155 1.00 86.81 88 GLU A C 1
ATOM 719 O O . GLU A 1 88 ? -3.373 17.934 -3.163 1.00 86.81 88 GLU A O 1
ATOM 724 N N . LEU A 1 89 ? -2.159 16.292 -4.085 1.00 85.69 89 LEU A N 1
ATOM 725 C CA . LEU A 1 89 ? -2.146 15.458 -2.877 1.00 85.69 89 LEU A CA 1
ATOM 726 C C . LEU A 1 89 ? -1.000 15.771 -1.919 1.00 85.69 89 LEU A C 1
ATOM 728 O O . LEU A 1 89 ? -1.162 15.639 -0.700 1.00 85.69 89 LEU A O 1
ATOM 732 N N . TYR A 1 90 ? 0.162 16.109 -2.467 1.00 89.00 90 TYR A N 1
ATOM 733 C CA . TYR A 1 90 ? 1.416 16.213 -1.728 1.00 89.00 90 TYR A CA 1
ATOM 734 C C . TYR A 1 90 ? 2.040 17.606 -1.801 1.00 89.00 90 TYR A C 1
ATOM 736 O O . TYR A 1 90 ? 2.967 17.873 -1.040 1.00 89.00 90 TYR A O 1
ATOM 744 N N . GLY A 1 91 ? 1.502 18.503 -2.636 1.00 87.00 91 GLY A N 1
ATOM 745 C CA . GLY A 1 91 ? 2.058 19.841 -2.822 1.00 87.00 91 GLY A CA 1
ATOM 746 C C . GLY A 1 91 ? 3.397 19.823 -3.555 1.00 87.00 91 GLY A C 1
ATOM 747 O O . GLY A 1 91 ? 4.231 20.692 -3.305 1.00 87.00 91 GLY A O 1
ATOM 748 N N . ASP A 1 92 ? 3.619 18.818 -4.409 1.00 89.38 92 ASP A N 1
ATOM 749 C CA . ASP A 1 92 ? 4.810 18.751 -5.254 1.00 89.38 92 ASP A CA 1
ATOM 750 C C . ASP A 1 92 ? 4.876 19.981 -6.177 1.00 89.38 92 ASP A C 1
ATOM 752 O O . ASP A 1 92 ? 3.850 20.480 -6.644 1.00 89.38 92 ASP A O 1
ATOM 756 N N . SER A 1 93 ? 6.090 20.470 -6.445 1.00 86.94 93 SER A N 1
ATOM 757 C CA . SER A 1 93 ? 6.308 21.617 -7.337 1.00 86.94 93 SER A CA 1
ATOM 758 C C . SER A 1 93 ? 5.973 21.298 -8.792 1.00 86.94 93 SER A C 1
ATOM 760 O O . SER A 1 93 ? 5.417 22.137 -9.497 1.00 86.94 93 SER A O 1
ATOM 762 N N . ASP A 1 94 ? 6.310 20.079 -9.211 1.00 89.00 94 ASP A N 1
ATOM 763 C CA . ASP A 1 94 ? 5.943 19.507 -10.498 1.00 89.00 94 ASP A CA 1
ATOM 764 C C . ASP A 1 94 ? 4.787 18.533 -10.268 1.00 89.00 94 ASP A C 1
ATOM 766 O O . ASP A 1 94 ? 4.847 17.678 -9.380 1.00 89.00 94 ASP A O 1
ATOM 770 N N . ASP A 1 95 ? 3.734 18.647 -11.074 1.00 92.44 95 ASP A N 1
ATOM 771 C CA . ASP A 1 95 ? 2.595 17.750 -10.957 1.00 92.44 95 ASP A CA 1
ATOM 772 C C . ASP A 1 95 ? 2.801 16.482 -11.791 1.00 92.44 95 ASP A C 1
ATOM 774 O O . ASP A 1 95 ? 2.855 16.521 -13.023 1.00 92.44 95 ASP A O 1
ATOM 778 N N . PHE A 1 96 ? 2.897 15.339 -11.113 1.00 92.75 96 PHE A N 1
ATOM 779 C CA . PHE A 1 96 ? 3.040 14.037 -11.749 1.00 92.75 96 PHE A CA 1
ATOM 780 C C . PHE A 1 96 ? 1.749 13.234 -11.631 1.00 92.75 96 PHE A C 1
ATOM 782 O O . PHE A 1 96 ? 1.152 13.124 -10.559 1.00 92.75 96 PHE A O 1
ATOM 789 N N . THR A 1 97 ? 1.361 12.567 -12.717 1.00 93.69 97 THR A N 1
ATOM 790 C CA . THR A 1 97 ? 0.310 11.547 -12.649 1.00 93.69 97 THR A CA 1
ATOM 791 C C . THR A 1 97 ? 0.893 10.240 -12.106 1.00 93.69 97 THR A C 1
ATOM 793 O O . THR A 1 97 ? 1.944 9.768 -12.538 1.00 93.69 97 THR A O 1
ATOM 796 N N . GLN A 1 98 ? 0.216 9.644 -11.128 1.00 93.44 98 GLN A N 1
ATOM 797 C CA . GLN A 1 98 ? 0.563 8.353 -10.534 1.00 93.44 98 GLN A CA 1
ATOM 798 C C . GLN A 1 98 ? -0.616 7.393 -10.582 1.00 93.44 98 GLN A C 1
ATOM 800 O O . GLN A 1 98 ? -1.764 7.826 -10.589 1.00 93.44 98 GLN A O 1
ATOM 805 N N . CYS A 1 99 ? -0.325 6.090 -10.519 1.00 93.06 99 CYS A N 1
ATOM 806 C CA . CYS A 1 99 ? -1.339 5.033 -10.544 1.00 93.06 99 CYS A CA 1
ATOM 807 C C . CYS A 1 99 ? -2.252 5.130 -11.781 1.00 93.06 99 CYS A C 1
ATOM 809 O O . CYS A 1 99 ? -3.464 5.004 -11.645 1.00 93.06 99 CYS A O 1
ATOM 811 N N . GLU A 1 100 ? -1.689 5.383 -12.968 1.00 92.88 100 GLU A N 1
ATOM 812 C CA . GLU A 1 100 ? -2.450 5.547 -14.222 1.00 92.88 100 GLU A CA 1
ATOM 813 C C . GLU A 1 100 ? -3.408 4.376 -14.473 1.00 92.88 100 GLU A C 1
ATOM 815 O O . GLU A 1 100 ? -4.596 4.587 -14.723 1.00 92.88 100 GLU A O 1
ATOM 820 N N . ASP A 1 101 ? -2.911 3.154 -14.264 1.00 93.19 101 ASP A N 1
ATOM 821 C CA . ASP A 1 101 ? -3.684 1.916 -14.376 1.00 93.19 101 ASP A CA 1
ATOM 822 C C . ASP A 1 101 ? -4.536 1.609 -13.134 1.00 93.19 101 ASP A C 1
ATOM 824 O O . ASP A 1 101 ? -5.270 0.625 -13.085 1.00 93.19 101 ASP A O 1
ATOM 828 N N . GLY A 1 102 ? -4.46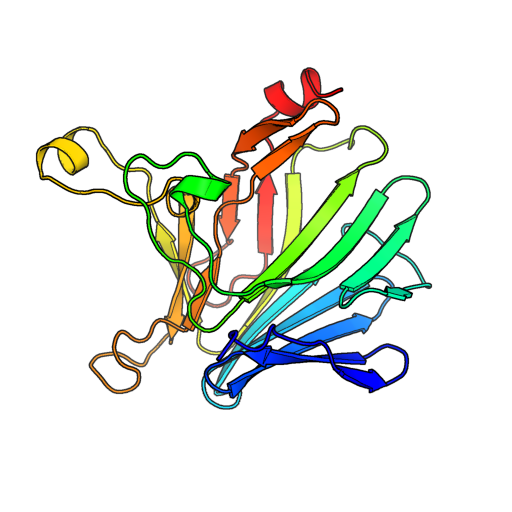1 2.445 -12.106 1.00 95.06 102 GLY A N 1
ATOM 829 C CA . GLY A 1 102 ? -5.029 2.187 -10.796 1.00 95.06 102 GLY A CA 1
ATOM 830 C C . GLY A 1 102 ? -4.023 1.659 -9.784 1.00 95.06 102 GLY A C 1
ATOM 831 O O . GLY A 1 102 ? -2.872 1.339 -10.080 1.00 95.06 102 GLY A O 1
ATOM 832 N N . GLY A 1 103 ? -4.472 1.571 -8.541 1.00 95.56 103 GLY A N 1
ATOM 833 C CA . GLY A 1 103 ? -3.682 1.039 -7.446 1.00 95.56 103 GLY A CA 1
ATOM 834 C C . GLY A 1 103 ? -4.544 0.578 -6.286 1.00 95.56 103 GLY A C 1
ATOM 835 O O . GLY A 1 103 ? -5.766 0.706 -6.290 1.00 95.56 103 GLY A O 1
ATOM 836 N N . LEU A 1 104 ? -3.879 0.058 -5.264 1.00 97.75 104 LEU A N 1
ATOM 837 C CA . LEU A 1 104 ? -4.484 -0.315 -3.996 1.00 97.75 104 LEU A CA 1
ATOM 838 C C . LEU A 1 104 ? -3.971 0.631 -2.913 1.00 97.75 104 LEU A C 1
ATOM 840 O O . LEU A 1 104 ? -2.770 0.889 -2.825 1.00 97.75 104 LEU A O 1
ATOM 844 N N . ARG A 1 105 ? -4.873 1.123 -2.068 1.00 97.69 105 ARG A N 1
ATOM 845 C CA . ARG A 1 105 ? -4.534 1.876 -0.863 1.00 97.69 105 ARG A CA 1
ATOM 846 C C . ARG A 1 105 ? -5.049 1.133 0.356 1.00 97.69 105 ARG A C 1
ATOM 848 O O . ARG A 1 105 ? -6.167 0.623 0.343 1.00 97.69 105 ARG A O 1
ATOM 855 N N . PHE A 1 106 ? -4.252 1.130 1.418 1.00 98.12 106 PHE A N 1
ATOM 856 C CA . PHE A 1 106 ? -4.750 0.860 2.758 1.00 98.12 106 PHE A CA 1
ATOM 857 C C . PHE A 1 106 ? -4.456 2.041 3.680 1.00 98.12 106 PHE A C 1
ATOM 859 O O . PHE A 1 106 ? -3.499 2.785 3.467 1.00 98.12 106 PHE A O 1
ATOM 866 N N . GLU A 1 107 ? -5.293 2.214 4.695 1.00 98.06 107 GLU A N 1
ATOM 867 C CA . GLU A 1 107 ? -5.126 3.219 5.740 1.00 98.06 107 GLU A CA 1
ATOM 868 C C . GLU A 1 107 ? -5.318 2.567 7.104 1.00 98.06 107 GLU A C 1
ATOM 870 O O . GLU A 1 107 ? -6.317 1.877 7.331 1.00 98.06 107 GLU A O 1
ATOM 875 N N . LEU A 1 108 ? -4.364 2.812 8.001 1.00 97.94 108 LEU A N 1
ATOM 876 C CA . LEU A 1 108 ? -4.441 2.467 9.414 1.00 97.94 108 LEU A CA 1
ATOM 877 C C . LEU A 1 108 ? -4.803 3.728 10.201 1.00 97.94 108 LEU A C 1
ATOM 879 O O . LEU A 1 108 ? -4.009 4.659 10.290 1.00 97.94 108 LEU A O 1
ATOM 883 N N . ILE A 1 109 ? -5.996 3.743 10.781 1.00 97.50 109 ILE A N 1
ATOM 884 C CA . ILE A 1 109 ? -6.472 4.796 11.671 1.00 97.50 109 ILE A CA 1
ATOM 885 C C . ILE A 1 109 ? -6.287 4.318 13.108 1.00 97.50 109 ILE A C 1
ATOM 887 O O . ILE A 1 109 ? -6.826 3.283 13.506 1.00 97.50 109 ILE A O 1
ATOM 891 N N . LEU A 1 110 ? -5.545 5.084 13.898 1.00 96.50 110 LEU A N 1
ATOM 892 C CA . LEU A 1 110 ? -5.294 4.809 15.309 1.00 96.50 110 LEU A CA 1
ATOM 893 C C . LEU A 1 110 ? -6.186 5.726 16.148 1.00 96.50 110 LEU A C 1
ATOM 895 O O . LEU A 1 110 ? -6.102 6.943 16.034 1.00 96.50 110 LEU A O 1
ATOM 899 N N . LYS A 1 111 ? -7.062 5.146 16.973 1.00 95.56 111 LYS A N 1
ATOM 900 C CA . LYS A 1 111 ? -7.971 5.894 17.867 1.00 95.56 111 LYS A CA 1
ATOM 901 C C . LYS A 1 111 ? -7.313 6.239 19.202 1.00 95.56 111 LYS A C 1
ATOM 903 O O . LYS A 1 111 ? -7.859 6.998 19.994 1.00 95.56 111 LYS A O 1
ATOM 908 N N . VAL A 1 112 ? -6.161 5.630 19.459 1.00 92.94 112 VAL A N 1
ATOM 909 C CA . VAL A 1 112 ? -5.305 5.847 20.621 1.00 92.94 112 VAL A CA 1
ATOM 910 C C . VAL A 1 112 ? -3.856 5.887 20.149 1.00 92.94 112 VAL A C 1
ATOM 912 O O . VAL A 1 112 ? -3.511 5.240 19.156 1.00 92.94 112 VAL A O 1
ATOM 915 N N . LYS A 1 113 ? -2.995 6.619 20.864 1.00 91.25 113 LYS A N 1
ATOM 916 C CA . LYS A 1 113 ? -1.560 6.667 20.556 1.00 91.25 113 LYS A CA 1
ATOM 917 C C . LYS A 1 113 ? -0.967 5.247 20.600 1.00 91.25 113 LYS A C 1
ATOM 919 O O . LYS A 1 113 ? -1.156 4.554 21.605 1.00 91.25 113 LYS A O 1
ATOM 924 N N . PRO A 1 114 ? -0.263 4.793 19.548 1.00 93.12 114 PRO A N 1
ATOM 925 C CA . PRO A 1 114 ? 0.325 3.462 19.539 1.00 93.12 114 PRO A CA 1
ATOM 926 C C . PRO A 1 114 ? 1.526 3.390 20.500 1.00 93.12 114 PRO A C 1
ATOM 928 O O . PRO A 1 114 ? 2.212 4.393 20.708 1.00 93.12 114 PRO A O 1
ATOM 931 N N . PRO A 1 115 ? 1.832 2.205 21.058 1.00 91.44 115 PRO A N 1
ATOM 932 C CA . PRO A 1 115 ? 2.991 2.016 21.934 1.00 91.44 115 PRO A CA 1
ATOM 933 C C . PRO A 1 115 ? 4.331 2.039 21.179 1.00 91.44 115 PRO A C 1
ATOM 935 O O . PRO A 1 115 ? 5.385 2.163 21.794 1.00 91.44 115 PRO A O 1
ATOM 938 N N . THR A 1 116 ? 4.295 1.893 19.855 1.00 95.31 116 THR A N 1
ATOM 939 C CA . THR A 1 116 ? 5.449 1.897 18.954 1.00 95.31 116 THR A CA 1
ATOM 940 C C . THR A 1 116 ? 5.176 2.848 17.798 1.00 95.31 116 THR A C 1
ATOM 942 O O . THR A 1 116 ? 4.031 3.014 17.377 1.00 95.31 116 THR A O 1
ATOM 945 N N . ASN A 1 117 ? 6.233 3.454 17.266 1.00 96.81 117 ASN A N 1
ATOM 946 C CA . ASN A 1 117 ? 6.162 4.266 16.059 1.00 96.81 117 ASN A CA 1
ATOM 947 C C . ASN A 1 117 ? 6.368 3.464 14.769 1.00 96.81 117 ASN A C 1
ATOM 949 O O . ASN A 1 117 ? 6.358 4.052 13.691 1.00 96.81 117 ASN A O 1
ATOM 953 N N . SER A 1 118 ? 6.575 2.153 14.884 1.00 97.25 118 SER A N 1
ATOM 954 C CA . SER A 1 118 ? 6.903 1.248 13.788 1.00 97.25 118 SER A CA 1
ATOM 955 C C . SER A 1 118 ? 5.881 0.120 13.671 1.00 97.25 118 SER A C 1
ATOM 957 O O . SER A 1 118 ? 5.509 -0.494 14.674 1.00 97.25 118 SER A O 1
ATOM 959 N N . PHE A 1 119 ? 5.472 -0.165 12.438 1.00 97.25 119 PHE A N 1
ATOM 960 C CA . PHE A 1 119 ? 4.522 -1.201 12.054 1.00 97.25 119 PHE A CA 1
ATOM 961 C C . PHE A 1 119 ? 5.191 -2.136 11.053 1.00 97.25 119 PHE A C 1
ATOM 963 O O . PHE A 1 119 ? 5.703 -1.688 10.026 1.00 97.25 119 PHE A O 1
ATOM 970 N N . ILE A 1 120 ? 5.190 -3.429 11.357 1.00 98.00 120 ILE A N 1
ATOM 971 C CA . ILE A 1 120 ? 5.764 -4.461 10.496 1.00 98.00 120 ILE A CA 1
ATOM 972 C C . ILE A 1 120 ? 4.611 -5.142 9.772 1.00 98.00 120 ILE A C 1
ATOM 974 O O . ILE A 1 120 ? 3.671 -5.600 10.405 1.00 98.00 120 ILE A O 1
ATOM 978 N N . VAL A 1 121 ? 4.697 -5.196 8.450 1.00 98.25 121 VAL A N 1
ATOM 979 C CA . VAL A 1 121 ? 3.747 -5.860 7.565 1.00 98.25 121 VAL A CA 1
ATOM 980 C C . VAL A 1 121 ? 4.461 -7.055 6.943 1.00 98.25 121 VAL A C 1
ATOM 982 O O . VAL A 1 121 ? 5.357 -6.859 6.112 1.00 98.25 121 VAL A O 1
ATOM 985 N N . PRO A 1 122 ? 4.097 -8.293 7.313 1.00 98.31 122 PRO A N 1
ATOM 986 C CA . PRO A 1 122 ? 4.598 -9.472 6.628 1.00 98.31 122 PRO A CA 1
ATOM 987 C C . PRO A 1 122 ? 4.227 -9.435 5.143 1.00 98.31 122 PRO A C 1
ATOM 989 O O . PRO A 1 122 ? 3.068 -9.205 4.781 1.00 98.31 122 PRO A O 1
ATOM 992 N N . ILE A 1 123 ? 5.208 -9.689 4.280 1.00 98.50 123 ILE A N 1
ATOM 993 C CA . ILE A 1 123 ? 5.021 -9.746 2.832 1.00 98.50 123 ILE A CA 1
ATOM 994 C C . ILE A 1 123 ? 5.518 -11.066 2.252 1.00 98.50 123 ILE A C 1
ATOM 996 O O . ILE A 1 123 ? 6.439 -11.703 2.767 1.00 98.50 123 ILE A O 1
ATOM 1000 N N . LYS A 1 124 ? 4.910 -11.474 1.141 1.00 98.25 124 LYS A N 1
ATOM 1001 C CA . LYS A 1 124 ? 5.425 -12.543 0.283 1.00 98.25 124 LYS A CA 1
ATOM 1002 C C . LYS A 1 124 ? 5.480 -12.035 -1.141 1.00 98.25 124 LYS A C 1
ATOM 1004 O O . LYS A 1 124 ? 4.529 -11.426 -1.618 1.00 98.25 124 LYS A O 1
ATOM 1009 N N . SER A 1 125 ? 6.571 -12.317 -1.833 1.00 97.81 125 SER A N 1
ATOM 1010 C CA . SER A 1 125 ? 6.719 -11.961 -3.238 1.00 97.81 125 SER A CA 1
ATOM 1011 C C . SER A 1 125 ? 7.040 -13.176 -4.086 1.00 97.81 125 SER A C 1
ATOM 1013 O O . SER A 1 125 ? 7.723 -14.091 -3.633 1.00 97.81 125 SER A O 1
ATOM 1015 N N . LYS A 1 126 ? 6.614 -13.138 -5.344 1.00 97.19 126 LYS A N 1
ATOM 1016 C CA . LYS A 1 126 ? 6.996 -14.099 -6.377 1.00 97.19 126 LYS A CA 1
ATOM 1017 C C . LYS A 1 126 ? 7.521 -13.341 -7.587 1.00 97.19 126 LYS A C 1
ATOM 1019 O O . LYS A 1 126 ? 6.825 -12.472 -8.100 1.00 97.19 126 LYS A O 1
ATOM 1024 N N . ASN A 1 127 ? 8.714 -13.702 -8.061 1.00 95.81 127 ASN A N 1
ATOM 1025 C CA . ASN A 1 127 ? 9.340 -13.134 -9.264 1.00 95.81 127 ASN A CA 1
ATOM 1026 C C . ASN A 1 127 ? 9.523 -11.604 -9.236 1.00 95.81 127 ASN A C 1
ATOM 1028 O O . ASN A 1 127 ? 9.527 -10.962 -10.287 1.00 95.81 127 ASN A O 1
ATOM 1032 N N . LEU A 1 128 ? 9.721 -11.013 -8.054 1.00 96.50 128 LEU A N 1
ATOM 1033 C CA . LEU A 1 128 ? 9.901 -9.569 -7.887 1.00 96.50 128 LEU A CA 1
ATOM 1034 C C . LEU A 1 128 ? 11.283 -9.210 -7.346 1.00 96.50 128 LEU A C 1
ATOM 1036 O O . LEU A 1 128 ? 11.867 -9.932 -6.540 1.00 96.50 128 LEU A O 1
ATOM 1040 N N . ARG A 1 129 ? 11.765 -8.039 -7.763 1.00 95.75 129 ARG A N 1
ATOM 1041 C CA . ARG A 1 129 ? 12.910 -7.343 -7.186 1.00 95.75 129 ARG A CA 1
ATOM 1042 C C . ARG A 1 129 ? 12.489 -5.953 -6.723 1.00 95.75 129 ARG A C 1
ATOM 1044 O O . ARG A 1 129 ? 11.896 -5.196 -7.488 1.00 95.75 129 ARG A O 1
ATOM 1051 N N . PHE A 1 130 ? 12.851 -5.608 -5.496 1.00 97.31 130 PHE A N 1
ATOM 1052 C CA . PHE A 1 130 ? 12.528 -4.340 -4.852 1.00 97.31 130 PHE A CA 1
ATOM 1053 C C . PHE A 1 130 ? 13.719 -3.396 -4.976 1.00 97.31 130 PHE A C 1
ATOM 1055 O O . PHE A 1 130 ? 14.837 -3.751 -4.616 1.00 97.31 130 PHE A O 1
ATOM 1062 N N . SER A 1 131 ? 13.501 -2.198 -5.505 1.00 96.31 131 SER A N 1
ATOM 1063 C CA . SER A 1 131 ? 14.545 -1.199 -5.726 1.00 96.31 131 SER A CA 1
ATOM 1064 C C . SER A 1 131 ? 14.208 0.075 -4.967 1.00 96.31 131 SER A C 1
ATOM 1066 O O . SER A 1 131 ? 13.323 0.833 -5.374 1.00 96.31 131 SER A O 1
ATOM 1068 N N . TYR A 1 132 ? 14.934 0.301 -3.872 1.00 97.31 132 TYR A N 1
ATOM 1069 C CA . TYR A 1 132 ? 14.817 1.514 -3.068 1.00 97.31 132 TYR A CA 1
ATOM 1070 C C . TYR A 1 132 ? 15.080 2.759 -3.918 1.00 97.31 132 TYR A C 1
ATOM 1072 O O . TYR A 1 132 ? 15.999 2.776 -4.740 1.00 97.31 132 TYR A O 1
ATOM 1080 N N . GLN A 1 133 ? 14.256 3.782 -3.733 1.00 96.94 133 GLN A N 1
ATOM 1081 C CA . GLN A 1 133 ? 14.380 5.072 -4.395 1.00 96.94 133 GLN A CA 1
ATOM 1082 C C . GLN A 1 133 ? 15.000 6.064 -3.397 1.00 96.94 133 GLN A C 1
ATOM 1084 O O . GLN A 1 133 ? 14.305 6.508 -2.485 1.00 96.94 133 GLN A O 1
ATOM 1089 N N . PRO A 1 134 ? 16.301 6.400 -3.512 1.00 95.44 134 PRO A N 1
ATOM 1090 C CA . PRO A 1 134 ? 16.968 7.285 -2.553 1.00 95.44 134 PRO A CA 1
ATOM 1091 C C . PRO A 1 134 ? 16.387 8.699 -2.596 1.00 95.44 134 PRO A C 1
ATOM 1093 O O . PRO A 1 134 ? 15.729 9.054 -3.565 1.00 95.44 134 PRO A O 1
ATOM 1096 N N . PHE A 1 135 ? 16.639 9.512 -1.576 1.00 95.31 135 PHE A N 1
ATOM 1097 C CA . PHE A 1 135 ? 16.288 10.936 -1.602 1.00 95.31 135 PHE A CA 1
ATOM 1098 C C . PHE A 1 135 ? 17.085 11.673 -2.684 1.00 95.31 135 PHE A C 1
ATOM 1100 O O . PHE A 1 135 ? 18.199 11.252 -3.008 1.00 95.31 135 PHE A O 1
ATOM 1107 N N . ILE A 1 136 ? 16.508 12.726 -3.270 1.00 92.56 136 ILE A N 1
ATOM 1108 C CA . ILE A 1 136 ? 17.236 13.594 -4.207 1.00 92.56 136 ILE A CA 1
ATOM 1109 C C . ILE A 1 136 ? 18.313 14.353 -3.428 1.00 92.56 136 ILE A C 1
ATOM 1111 O O . ILE A 1 136 ? 18.049 14.909 -2.363 1.00 92.56 136 ILE A O 1
ATOM 1115 N N . THR A 1 137 ? 19.535 14.368 -3.953 1.00 93.38 137 THR A N 1
ATOM 1116 C CA . THR A 1 137 ? 20.620 15.202 -3.427 1.00 93.38 137 THR A CA 1
ATOM 1117 C C . THR A 1 137 ? 20.610 16.591 -4.065 1.00 93.38 137 THR A C 1
ATOM 1119 O O . THR A 1 137 ? 20.048 16.800 -5.137 1.00 93.38 137 THR A O 1
ATOM 1122 N N . GLU A 1 138 ? 21.285 17.558 -3.443 1.00 92.12 138 GLU A N 1
ATOM 1123 C CA . GLU A 1 138 ? 21.454 18.893 -4.038 1.00 92.12 138 GLU A CA 1
ATOM 1124 C C . GLU A 1 138 ? 22.114 18.842 -5.424 1.00 92.12 138 GLU A C 1
ATOM 1126 O O . GLU A 1 138 ? 21.723 19.590 -6.318 1.00 92.12 138 GLU A O 1
ATOM 1131 N N . GLN A 1 139 ? 23.058 17.916 -5.622 1.00 93.38 139 GLN A N 1
ATOM 1132 C CA . GLN A 1 139 ? 23.704 17.702 -6.914 1.00 93.38 139 GLN A CA 1
ATOM 1133 C C . GLN A 1 139 ? 22.718 17.164 -7.959 1.00 93.38 139 GLN A C 1
ATOM 1135 O O . GLN A 1 139 ? 22.684 17.678 -9.071 1.00 93.38 139 GLN A O 1
ATOM 1140 N N . ASP A 1 140 ? 21.870 16.194 -7.597 1.00 91.62 140 ASP A N 1
ATOM 1141 C CA . ASP A 1 140 ? 20.846 15.665 -8.507 1.00 91.62 140 ASP A CA 1
ATOM 1142 C C . ASP A 1 140 ? 19.908 16.783 -9.000 1.00 91.62 140 ASP A C 1
ATOM 1144 O O . ASP A 1 140 ? 19.578 16.831 -10.186 1.00 91.62 140 ASP A O 1
ATOM 1148 N N . MET A 1 141 ? 19.507 17.704 -8.109 1.00 89.88 141 MET A N 1
ATOM 1149 C CA . MET A 1 141 ? 18.694 18.875 -8.476 1.00 89.88 141 MET A CA 1
ATOM 1150 C C . MET A 1 141 ? 19.451 19.828 -9.402 1.00 89.88 141 MET A C 1
ATOM 1152 O O . MET A 1 141 ? 18.875 20.319 -10.372 1.00 89.88 141 MET A O 1
ATOM 1156 N N . ALA A 1 142 ? 20.734 20.083 -9.123 1.00 92.25 142 ALA A N 1
ATOM 1157 C CA . ALA A 1 142 ? 21.584 20.914 -9.975 1.00 92.25 142 ALA A CA 1
ATOM 1158 C C . ALA A 1 142 ? 21.745 20.318 -11.386 1.00 92.25 142 ALA A C 1
ATOM 1160 O O . ALA A 1 142 ? 21.797 21.064 -12.363 1.00 92.25 142 ALA A O 1
ATOM 1161 N N . ASP A 1 143 ? 21.732 18.988 -11.492 1.00 93.31 143 ASP A N 1
ATOM 1162 C CA . ASP A 1 143 ? 21.768 18.242 -12.754 1.00 93.31 143 ASP A CA 1
ATOM 1163 C C . ASP A 1 143 ? 20.380 18.112 -13.423 1.00 93.31 143 ASP A C 1
ATOM 1165 O O . ASP A 1 143 ? 20.240 17.462 -14.460 1.00 93.31 143 ASP A O 1
ATOM 1169 N N . GLY A 1 144 ? 19.346 18.754 -12.863 1.00 90.31 144 GLY A N 1
ATOM 1170 C CA . GLY A 1 144 ? 17.997 18.819 -13.431 1.00 90.31 144 GLY A CA 1
ATOM 1171 C C . GLY A 1 144 ? 17.101 17.620 -13.108 1.00 90.31 144 GLY A C 1
ATOM 1172 O O . GLY A 1 144 ? 16.075 17.431 -13.759 1.00 90.31 144 GLY A O 1
ATOM 1173 N N . THR A 1 145 ? 17.462 16.798 -12.122 1.00 90.00 145 THR A N 1
ATOM 1174 C CA . THR A 1 145 ? 16.625 15.679 -11.670 1.00 90.00 145 THR A CA 1
ATOM 1175 C C . THR A 1 145 ? 15.494 16.188 -10.777 1.00 90.00 145 THR A C 1
ATOM 1177 O O . THR A 1 145 ? 15.749 16.818 -9.753 1.00 90.00 145 THR A O 1
ATOM 1180 N N . SER A 1 146 ? 14.246 15.839 -11.104 1.00 89.81 146 SER A N 1
ATOM 1181 C CA . SER A 1 146 ? 13.085 16.024 -10.224 1.00 89.81 14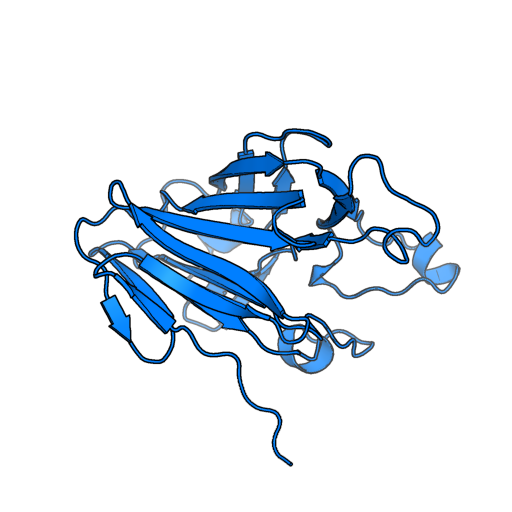6 SER A CA 1
ATOM 1182 C C . SER A 1 146 ? 12.308 14.717 -10.048 1.00 89.81 146 SER A C 1
ATOM 1184 O O . SER A 1 146 ? 12.337 13.829 -10.907 1.00 89.81 146 SER A O 1
ATOM 1186 N N . ARG A 1 147 ? 11.653 14.548 -8.892 1.00 91.69 147 ARG A N 1
ATOM 1187 C CA . ARG A 1 147 ? 10.752 13.420 -8.625 1.00 91.69 147 ARG A CA 1
ATOM 1188 C C . ARG A 1 147 ? 9.709 13.783 -7.558 1.00 91.69 147 ARG A C 1
ATOM 1190 O O . ARG A 1 147 ? 9.992 14.641 -6.727 1.00 91.69 147 ARG A O 1
ATOM 1197 N N . PRO A 1 148 ? 8.549 13.104 -7.531 1.00 94.94 148 PRO A N 1
ATOM 1198 C CA . PRO A 1 148 ? 7.544 13.301 -6.488 1.00 94.94 148 PRO A CA 1
ATOM 1199 C C . PRO A 1 148 ? 8.056 13.022 -5.071 1.00 94.94 148 PRO A C 1
ATOM 1201 O O . PRO A 1 148 ? 8.777 12.040 -4.856 1.00 94.94 148 PRO A O 1
ATOM 1204 N N . LEU A 1 149 ? 7.576 13.767 -4.071 1.00 94.12 149 LEU A N 1
ATOM 1205 C CA . LEU A 1 149 ? 7.995 13.592 -2.670 1.00 94.12 149 LEU A CA 1
ATOM 1206 C C . LEU A 1 149 ? 7.692 12.189 -2.119 1.00 94.12 149 LEU A C 1
ATOM 1208 O O . LEU A 1 149 ? 8.457 11.641 -1.325 1.00 94.12 149 LEU A O 1
ATOM 1212 N N . ASN A 1 150 ? 6.594 11.569 -2.562 1.00 95.31 150 ASN A N 1
ATOM 1213 C CA . ASN A 1 150 ? 6.211 10.216 -2.144 1.00 95.31 150 ASN A CA 1
ATOM 1214 C C . ASN A 1 150 ? 6.998 9.092 -2.849 1.00 95.31 150 ASN A C 1
ATOM 1216 O O . ASN A 1 150 ? 6.816 7.915 -2.512 1.00 95.31 150 ASN A O 1
ATOM 1220 N N . VAL A 1 151 ? 7.821 9.434 -3.846 1.00 96.44 151 VAL A N 1
ATOM 1221 C CA . VAL A 1 151 ? 8.749 8.519 -4.526 1.00 96.44 151 VAL A CA 1
ATOM 1222 C C . VAL A 1 151 ? 10.107 8.514 -3.825 1.00 96.44 151 VAL A C 1
ATOM 1224 O O . VAL A 1 151 ? 10.810 7.510 -3.853 1.00 96.44 151 VAL A O 1
ATOM 1227 N N . GLU A 1 152 ? 10.493 9.592 -3.151 1.00 95.44 152 GLU A N 1
ATOM 1228 C CA . GLU A 1 152 ? 11.693 9.583 -2.318 1.00 95.44 152 GLU A CA 1
ATOM 1229 C C . GLU A 1 152 ? 11.493 8.702 -1.083 1.00 95.44 152 GLU A C 1
ATOM 1231 O O . GLU A 1 152 ? 10.510 8.836 -0.357 1.00 95.44 152 GLU A O 1
ATOM 1236 N N . GLY A 1 153 ? 12.415 7.771 -0.842 1.00 96.56 153 GLY A N 1
ATOM 1237 C CA . GLY A 1 153 ? 12.295 6.779 0.226 1.00 96.56 153 GLY A CA 1
ATOM 1238 C C . GLY A 1 153 ? 11.268 5.675 -0.054 1.00 96.56 153 GLY A C 1
ATOM 1239 O O . GLY A 1 153 ? 10.844 4.990 0.876 1.00 96.56 153 GLY A O 1
ATOM 1240 N N . SER A 1 154 ? 10.837 5.521 -1.308 1.00 97.88 154 SER A N 1
ATOM 1241 C CA . SER A 1 154 ? 9.868 4.518 -1.756 1.00 97.88 154 SER A CA 1
ATOM 1242 C C . SER A 1 154 ? 10.553 3.283 -2.367 1.00 97.88 154 SER A C 1
ATOM 1244 O O . SER A 1 154 ? 11.784 3.176 -2.390 1.00 97.88 154 SER A O 1
ATOM 1246 N N . TYR A 1 155 ? 9.763 2.341 -2.896 1.00 98.25 155 TYR A N 1
ATOM 1247 C CA . TYR A 1 155 ? 10.276 1.205 -3.663 1.00 98.25 155 TYR A CA 1
ATOM 1248 C C . TYR A 1 155 ? 9.618 1.098 -5.041 1.00 98.25 155 TYR A C 1
ATOM 1250 O O . TYR A 1 155 ? 8.406 0.911 -5.170 1.00 98.25 155 TYR A O 1
ATOM 1258 N N . ALA A 1 156 ? 10.441 1.117 -6.089 1.00 96.81 156 ALA A N 1
ATOM 1259 C CA . ALA A 1 156 ? 10.042 0.633 -7.404 1.00 96.81 156 ALA A CA 1
ATOM 1260 C C . ALA A 1 156 ? 10.237 -0.887 -7.450 1.00 96.81 156 ALA A C 1
ATOM 1262 O O . ALA A 1 156 ? 11.291 -1.389 -7.059 1.00 96.81 156 ALA A O 1
ATOM 1263 N N . VAL A 1 157 ? 9.228 -1.624 -7.910 1.00 96.81 157 VAL A N 1
ATOM 1264 C CA . VAL A 1 157 ? 9.247 -3.089 -7.905 1.00 96.81 157 VAL A CA 1
ATOM 1265 C C . VAL A 1 157 ? 9.227 -3.596 -9.340 1.00 96.81 157 VAL A C 1
ATOM 1267 O O . VAL A 1 157 ? 8.351 -3.224 -10.120 1.00 96.81 157 VAL A O 1
ATOM 1270 N N . TYR A 1 158 ? 10.190 -4.443 -9.688 1.00 95.00 158 TYR A N 1
ATOM 1271 C CA . TYR A 1 158 ? 10.412 -4.954 -11.042 1.00 95.00 158 TYR A CA 1
ATOM 1272 C C . TYR A 1 158 ? 10.294 -6.475 -11.087 1.00 95.00 158 TYR A C 1
ATOM 1274 O O . TYR A 1 158 ? 10.451 -7.136 -10.063 1.00 95.00 158 TYR A O 1
ATOM 1282 N N . HIS A 1 159 ? 10.090 -7.046 -12.274 1.00 94.19 159 HIS A N 1
ATOM 1283 C CA . HIS A 1 159 ? 10.294 -8.477 -12.475 1.00 94.19 159 HIS A CA 1
ATOM 1284 C C . HIS A 1 159 ? 11.752 -8.842 -12.154 1.00 94.19 159 HIS A C 1
ATOM 1286 O O . HIS A 1 159 ? 12.682 -8.174 -12.609 1.00 94.19 159 HIS A O 1
ATOM 1292 N N . ALA A 1 160 ? 11.973 -9.920 -11.403 1.00 90.19 160 ALA A N 1
ATOM 1293 C CA . ALA A 1 160 ? 13.307 -10.286 -10.924 1.00 90.19 160 ALA A CA 1
ATOM 1294 C C . ALA A 1 160 ? 14.297 -10.611 -12.061 1.00 90.19 160 ALA A C 1
ATOM 1296 O O . ALA A 1 160 ? 15.486 -10.312 -11.951 1.00 90.19 160 ALA A O 1
ATOM 1297 N N . THR A 1 161 ? 13.817 -11.216 -13.154 1.00 82.75 161 THR A N 1
ATOM 1298 C CA . THR A 1 161 ? 14.681 -11.767 -14.220 1.00 82.75 161 THR A CA 1
ATOM 1299 C C . THR A 1 161 ? 14.395 -11.269 -15.640 1.00 82.75 161 THR A C 1
ATOM 1301 O O . THR A 1 161 ? 15.223 -11.477 -16.525 1.00 82.75 161 THR A O 1
ATOM 1304 N N . LYS A 1 162 ? 13.266 -10.597 -15.890 1.00 78.12 162 LYS A N 1
ATOM 1305 C CA . LYS A 1 162 ? 12.826 -10.215 -17.241 1.00 78.12 162 LYS A CA 1
ATOM 1306 C C . LYS A 1 162 ? 13.030 -8.713 -17.402 1.00 78.12 162 LYS A C 1
ATOM 1308 O O . LYS A 1 162 ? 12.545 -7.930 -16.593 1.00 78.12 162 LYS A O 1
ATOM 1313 N N . LYS A 1 163 ? 13.793 -8.333 -18.426 1.00 64.75 163 LYS A N 1
ATOM 1314 C CA . LYS A 1 163 ? 14.159 -6.951 -18.777 1.00 64.75 163 LYS A CA 1
ATOM 1315 C C . LYS A 1 163 ? 14.182 -6.793 -20.299 1.00 64.75 163 LYS A C 1
ATOM 1317 O O . LYS A 1 163 ? 14.113 -7.791 -21.011 1.00 64.75 163 LYS A O 1
ATOM 1322 N N . ASN A 1 164 ? 14.319 -5.558 -20.784 1.00 55.50 164 ASN A N 1
ATOM 1323 C CA . ASN A 1 164 ? 14.482 -5.218 -22.205 1.00 55.50 164 ASN A CA 1
ATOM 1324 C C . ASN A 1 164 ? 13.279 -5.616 -23.084 1.00 55.50 164 ASN A C 1
ATOM 1326 O O . ASN A 1 164 ? 13.370 -6.530 -23.899 1.00 55.50 164 ASN A O 1
ATOM 1330 N N . ASN A 1 165 ? 12.153 -4.912 -22.939 1.00 55.91 165 ASN A N 1
ATOM 1331 C CA . ASN A 1 165 ? 10.966 -5.014 -23.804 1.00 55.91 165 ASN A CA 1
ATOM 1332 C C . ASN A 1 165 ? 10.186 -6.340 -23.778 1.00 55.91 165 ASN A C 1
ATOM 1334 O O . ASN A 1 165 ? 9.161 -6.427 -24.445 1.00 55.91 165 ASN A O 1
ATOM 1338 N N . GLN A 1 166 ? 10.562 -7.329 -22.957 1.00 56.56 166 GLN A N 1
ATOM 1339 C CA . GLN A 1 166 ? 9.659 -8.452 -22.651 1.00 56.56 166 GLN A CA 1
ATOM 1340 C C . GLN A 1 166 ? 8.462 -8.010 -21.785 1.00 56.56 166 GLN A C 1
ATOM 1342 O O . GLN A 1 166 ? 7.389 -8.585 -21.911 1.00 56.56 166 GLN A O 1
ATOM 1347 N N . TYR A 1 167 ? 8.628 -6.945 -20.984 1.00 56.66 167 TYR A N 1
ATOM 1348 C CA . TYR A 1 167 ? 7.578 -6.272 -20.198 1.00 56.66 167 TYR A CA 1
ATOM 1349 C C . TYR A 1 167 ? 7.775 -4.748 -20.167 1.00 56.66 167 TYR A C 1
ATOM 1351 O O . TYR A 1 167 ? 7.755 -4.129 -19.103 1.00 56.66 167 TYR A O 1
ATOM 1359 N N . MET A 1 168 ? 8.065 -4.136 -21.320 1.00 64.38 168 MET A N 1
ATOM 1360 C CA . MET A 1 168 ? 8.549 -2.747 -21.390 1.00 64.38 168 MET A CA 1
ATOM 1361 C C . MET A 1 168 ? 9.816 -2.571 -20.520 1.00 64.38 168 MET A C 1
ATOM 1363 O O . MET A 1 168 ? 10.829 -3.227 -20.777 1.00 64.38 168 MET A O 1
ATOM 1367 N N . THR A 1 169 ? 9.762 -1.754 -19.462 1.00 65.19 169 THR A N 1
ATOM 1368 C CA . THR A 1 169 ? 10.853 -1.557 -18.489 1.00 65.19 169 THR A CA 1
ATOM 1369 C C . THR A 1 169 ? 10.945 -2.666 -17.434 1.00 65.19 169 THR A C 1
ATOM 1371 O O . THR A 1 169 ? 11.914 -2.715 -16.680 1.00 65.19 169 THR A O 1
ATOM 1374 N N . GLY A 1 170 ? 9.958 -3.567 -17.369 1.00 79.50 170 GLY A N 1
ATOM 1375 C CA . GLY A 1 170 ? 9.878 -4.640 -16.377 1.00 79.50 170 GLY A CA 1
ATOM 1376 C C . GLY A 1 170 ? 9.323 -4.208 -15.020 1.00 79.50 170 GLY A C 1
ATOM 1377 O O . GLY A 1 170 ? 9.380 -4.997 -14.080 1.00 79.50 170 GLY A O 1
ATOM 1378 N N . LYS A 1 171 ? 8.804 -2.980 -14.880 1.00 90.31 171 LYS A N 1
ATOM 1379 C CA . LYS A 1 171 ? 8.206 -2.492 -13.628 1.00 90.31 171 LYS A CA 1
ATOM 1380 C C . LYS A 1 171 ? 6.840 -3.149 -13.403 1.00 90.31 171 LYS A C 1
ATOM 1382 O O . LYS A 1 171 ? 5.960 -3.051 -14.251 1.00 90.31 171 LYS A O 1
ATOM 1387 N N . ALA A 1 172 ? 6.677 -3.814 -12.264 1.00 93.44 172 ALA A N 1
ATOM 1388 C CA . ALA A 1 172 ? 5.434 -4.467 -11.866 1.00 93.44 172 ALA A CA 1
ATOM 1389 C C . ALA A 1 172 ? 4.578 -3.553 -10.982 1.00 93.44 172 ALA A C 1
ATOM 1391 O O . ALA A 1 172 ? 3.392 -3.384 -11.242 1.00 93.44 172 ALA A O 1
ATOM 1392 N N . PHE A 1 173 ? 5.193 -2.939 -9.965 1.00 95.00 173 PHE A N 1
ATOM 1393 C CA . PHE A 1 173 ? 4.499 -2.116 -8.975 1.00 95.00 173 PHE A CA 1
ATOM 1394 C C . PHE A 1 173 ? 5.345 -0.911 -8.558 1.00 95.00 173 PHE A C 1
ATOM 1396 O O . PHE A 1 173 ? 6.549 -0.819 -8.827 1.00 95.00 173 PHE A O 1
ATOM 1403 N N . HIS A 1 174 ? 4.716 0.011 -7.840 1.00 97.12 174 HIS A N 1
ATOM 1404 C CA . HIS A 1 174 ? 5.415 1.023 -7.064 1.00 97.12 174 HIS A CA 1
ATOM 1405 C C . HIS A 1 174 ? 4.790 1.093 -5.670 1.00 97.12 174 HIS A C 1
ATOM 1407 O O . HIS A 1 174 ? 3.582 1.274 -5.541 1.00 97.12 174 HIS A O 1
ATOM 1413 N N . ILE A 1 175 ? 5.610 0.933 -4.635 1.00 98.06 175 ILE A N 1
ATOM 1414 C CA . ILE A 1 175 ? 5.201 1.065 -3.236 1.00 98.06 175 ILE A CA 1
ATOM 1415 C C . ILE A 1 175 ? 5.608 2.466 -2.802 1.00 98.06 175 ILE A C 1
ATOM 1417 O O . ILE A 1 175 ? 6.784 2.719 -2.545 1.00 98.06 175 ILE A O 1
ATOM 1421 N N . TYR A 1 176 ? 4.640 3.379 -2.790 1.00 97.75 176 TYR A N 1
ATOM 1422 C CA . TYR A 1 176 ? 4.857 4.779 -2.432 1.00 97.75 176 TYR A CA 1
ATOM 1423 C C . TYR A 1 176 ? 5.095 4.952 -0.934 1.00 97.75 176 TYR A C 1
ATOM 1425 O O . TYR A 1 176 ? 4.523 4.228 -0.117 1.00 97.75 176 TYR A O 1
ATOM 1433 N N . ARG A 1 177 ? 5.891 5.962 -0.581 1.00 97.31 177 ARG A N 1
ATOM 1434 C CA . ARG A 1 177 ? 6.132 6.350 0.806 1.00 97.31 177 ARG A CA 1
ATOM 1435 C C . ARG A 1 177 ? 4.823 6.805 1.473 1.00 97.31 177 ARG A C 1
ATOM 1437 O O . ARG A 1 177 ? 4.114 7.634 0.895 1.00 97.31 177 ARG A O 1
ATOM 1444 N N . PRO A 1 178 ? 4.473 6.279 2.660 1.00 96.94 178 PRO A N 1
ATOM 1445 C CA . PRO A 1 178 ? 3.254 6.665 3.346 1.00 96.94 178 PRO A CA 1
ATOM 1446 C C . PRO A 1 178 ? 3.431 7.970 4.127 1.00 96.94 178 PRO A C 1
ATOM 1448 O O . PRO A 1 178 ? 4.534 8.351 4.527 1.00 96.94 178 PRO A O 1
ATOM 1451 N N . ILE A 1 179 ? 2.300 8.625 4.371 1.00 96.69 179 ILE A N 1
ATOM 1452 C CA . ILE A 1 179 ? 2.170 9.796 5.238 1.00 96.69 179 ILE A CA 1
ATOM 1453 C C . ILE A 1 179 ? 1.406 9.374 6.490 1.00 96.69 179 ILE A C 1
ATOM 1455 O O . ILE A 1 179 ? 0.412 8.656 6.391 1.00 96.69 179 ILE A O 1
ATOM 1459 N N . ALA A 1 180 ? 1.861 9.843 7.648 1.00 97.19 180 ALA A N 1
ATOM 1460 C CA . ALA A 1 180 ? 1.057 9.914 8.856 1.00 97.19 180 ALA A CA 1
ATOM 1461 C C . ALA A 1 180 ? 0.376 11.286 8.928 1.00 97.19 180 ALA A C 1
ATOM 1463 O O . ALA A 1 180 ? 1.000 12.303 8.623 1.00 97.19 180 ALA A O 1
ATOM 1464 N N . GLU A 1 181 ? -0.890 11.301 9.332 1.00 96.69 181 GLU A N 1
ATOM 1465 C CA . GLU A 1 181 ? -1.716 12.500 9.474 1.00 96.69 181 GLU A CA 1
ATOM 1466 C C . GLU A 1 181 ? -2.446 12.439 10.822 1.00 96.69 181 GLU A C 1
ATOM 1468 O O . GLU A 1 181 ? -2.938 11.372 11.197 1.00 96.69 181 GLU A O 1
ATOM 1473 N N . ASP A 1 182 ? -2.456 13.542 11.574 1.00 96.31 182 ASP A N 1
ATOM 1474 C CA . ASP A 1 182 ? -3.173 13.646 12.852 1.00 96.31 182 ASP A CA 1
ATOM 1475 C C . ASP A 1 182 ? -4.589 14.222 12.674 1.00 96.31 182 ASP A C 1
ATOM 1477 O O . ASP A 1 182 ? -4.996 14.578 11.566 1.00 96.31 182 ASP A O 1
ATOM 1481 N N . ALA A 1 183 ? -5.366 14.329 13.758 1.00 95.00 183 ALA A N 1
ATOM 1482 C CA . ALA A 1 183 ? -6.747 14.811 13.676 1.00 95.00 183 ALA A CA 1
ATOM 1483 C C . ALA A 1 183 ? -6.875 16.293 13.264 1.00 95.00 183 ALA A C 1
ATOM 1485 O O . ALA A 1 183 ? -7.965 16.730 12.890 1.00 95.00 183 ALA A O 1
ATOM 1486 N N . LEU A 1 184 ? -5.786 17.067 13.330 1.00 95.94 184 LEU A N 1
ATOM 1487 C CA . LEU A 1 184 ? -5.730 18.467 12.904 1.00 95.94 184 LEU A CA 1
ATOM 1488 C C . LEU A 1 184 ? -5.208 18.625 11.467 1.00 95.94 184 LEU A C 1
ATOM 1490 O O . LEU A 1 184 ? -5.122 19.750 10.974 1.00 95.94 184 LEU A O 1
ATOM 1494 N N . GLY A 1 185 ? -4.877 17.523 10.787 1.00 94.69 185 GLY A N 1
ATOM 1495 C CA . GLY A 1 185 ? -4.340 17.522 9.428 1.00 94.69 185 GLY A CA 1
ATOM 1496 C C . GLY A 1 185 ? -2.836 17.792 9.351 1.00 94.69 185 GLY A C 1
ATOM 1497 O O . GLY A 1 185 ? -2.312 18.004 8.253 1.00 94.69 185 GLY A O 1
ATOM 1498 N N . ASN A 1 186 ? -2.111 17.785 10.478 1.00 95.75 186 ASN A N 1
ATOM 1499 C CA . ASN A 1 186 ? -0.653 17.854 10.445 1.00 95.75 186 ASN A CA 1
ATOM 1500 C C . ASN A 1 186 ? -0.113 16.560 9.845 1.00 95.75 186 ASN A C 1
ATOM 1502 O O . ASN A 1 186 ? -0.522 15.468 10.239 1.00 95.75 186 ASN A O 1
ATOM 1506 N N . LYS A 1 187 ? 0.843 16.680 8.923 1.00 95.81 187 LYS A N 1
ATOM 1507 C CA . LYS A 1 187 ? 1.395 15.548 8.175 1.00 95.81 187 LYS A CA 1
ATOM 1508 C C . LYS A 1 187 ? 2.873 15.350 8.462 1.00 95.81 187 LYS A C 1
ATOM 1510 O O . LYS A 1 187 ? 3.632 16.310 8.587 1.00 95.81 187 LYS A O 1
ATOM 1515 N N . ALA A 1 188 ? 3.295 14.094 8.485 1.00 96.94 188 ALA A N 1
ATOM 1516 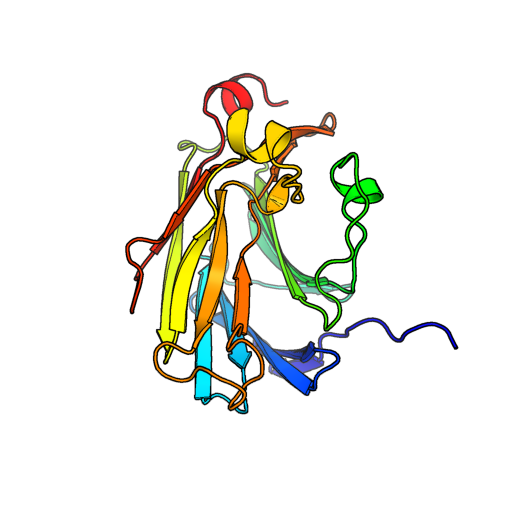C CA . ALA A 1 188 ? 4.699 13.722 8.465 1.00 96.94 188 ALA A CA 1
ATOM 1517 C C . ALA A 1 188 ? 4.918 12.498 7.581 1.00 96.94 188 ALA A C 1
ATOM 1519 O O . ALA A 1 188 ? 4.143 11.542 7.596 1.00 96.94 188 ALA A O 1
ATOM 1520 N N . TRP A 1 189 ? 6.011 12.505 6.826 1.00 97.69 189 TRP A N 1
ATOM 1521 C CA . TRP A 1 189 ? 6.387 11.353 6.024 1.00 97.69 189 TRP A CA 1
ATOM 1522 C C . TRP A 1 189 ? 6.949 10.226 6.893 1.00 97.69 189 TRP A C 1
ATOM 1524 O O . TRP A 1 189 ? 7.916 10.422 7.634 1.00 97.69 189 TRP A O 1
ATOM 1534 N N . CYS A 1 190 ? 6.404 9.025 6.738 1.00 98.25 190 CYS A N 1
ATOM 1535 C CA . CYS A 1 190 ? 6.921 7.817 7.374 1.00 98.25 190 CYS A CA 1
ATOM 1536 C C . CYS A 1 190 ? 8.122 7.265 6.597 1.00 98.25 190 CYS A C 1
ATOM 1538 O O . CYS A 1 190 ? 8.237 7.480 5.393 1.00 98.25 190 CYS A O 1
ATOM 1540 N N . SER A 1 191 ? 9.024 6.531 7.243 1.00 98.06 191 SER A N 1
ATOM 1541 C CA . SER A 1 191 ? 10.020 5.727 6.530 1.00 98.06 191 SER A CA 1
ATOM 1542 C C . SER A 1 191 ? 9.423 4.396 6.071 1.00 98.06 191 SER A C 1
ATOM 1544 O O . SER A 1 191 ? 8.500 3.867 6.696 1.00 98.06 191 SER A O 1
ATOM 1546 N N . LEU A 1 192 ? 9.964 3.866 4.973 1.00 97.44 192 LEU A N 1
ATOM 1547 C CA . LEU A 1 192 ? 9.719 2.511 4.490 1.00 97.44 192 LEU A CA 1
ATOM 1548 C C . LEU A 1 192 ? 11.025 1.731 4.482 1.00 97.44 192 LEU A C 1
ATOM 1550 O O . LEU A 1 192 ? 12.042 2.227 4.001 1.00 97.44 192 LEU A O 1
ATOM 1554 N N . LEU A 1 193 ? 10.972 0.489 4.947 1.00 98.06 193 LEU A N 1
ATOM 1555 C CA . LEU A 1 193 ? 12.071 -0.459 4.836 1.00 98.06 193 LEU A CA 1
ATOM 1556 C C . LEU A 1 193 ? 11.530 -1.820 4.410 1.00 98.06 193 LEU A C 1
ATOM 1558 O O . LEU A 1 193 ? 10.655 -2.367 5.068 1.00 98.06 193 LEU A O 1
ATOM 1562 N N . ILE A 1 194 ? 12.080 -2.377 3.339 1.00 98.00 194 ILE A N 1
ATOM 1563 C CA . ILE A 1 194 ? 11.853 -3.763 2.927 1.00 98.00 194 ILE A CA 1
ATOM 1564 C C . ILE A 1 194 ? 13.144 -4.545 3.182 1.00 98.00 194 ILE A C 1
ATOM 1566 O O . ILE A 1 194 ? 14.220 -4.110 2.764 1.00 98.00 194 ILE A O 1
ATOM 1570 N N . ASP A 1 195 ? 13.049 -5.677 3.882 1.00 93.12 195 ASP A N 1
ATOM 1571 C CA . ASP A 1 195 ? 14.176 -6.458 4.429 1.00 93.12 195 ASP A CA 1
ATOM 1572 C C . ASP A 1 195 ? 14.929 -7.322 3.400 1.00 93.12 195 ASP A C 1
ATOM 1574 O O . ASP A 1 195 ? 15.398 -8.424 3.681 1.00 93.12 195 ASP A O 1
ATOM 1578 N N . GLY A 1 196 ? 15.088 -6.802 2.189 1.00 90.81 196 GLY A N 1
ATOM 1579 C CA . GLY A 1 196 ? 15.783 -7.477 1.109 1.00 90.81 196 GLY A CA 1
ATOM 1580 C C . GLY A 1 196 ? 15.373 -6.941 -0.252 1.00 90.81 196 GLY A C 1
ATOM 1581 O O . GLY A 1 196 ? 14.350 -6.279 -0.416 1.00 90.81 196 GLY A O 1
ATOM 1582 N N . TYR A 1 197 ? 16.189 -7.246 -1.257 1.00 91.81 197 TYR A N 1
ATOM 1583 C CA . TYR A 1 197 ? 15.901 -6.871 -2.641 1.00 91.81 197 TYR A CA 1
ATOM 1584 C C . TYR A 1 197 ? 15.143 -7.969 -3.397 1.00 91.81 197 TYR A C 1
ATOM 1586 O O . TYR A 1 197 ? 14.471 -7.662 -4.375 1.00 91.81 197 TYR A O 1
ATOM 1594 N N . ILE A 1 198 ? 15.267 -9.232 -2.974 1.00 92.00 198 ILE A N 1
ATOM 1595 C CA . ILE A 1 198 ? 14.624 -10.422 -3.551 1.00 92.00 198 ILE A CA 1
ATOM 1596 C C . ILE A 1 198 ? 14.089 -11.255 -2.382 1.00 92.00 198 ILE A C 1
ATOM 1598 O O . ILE A 1 198 ? 14.771 -11.377 -1.367 1.00 92.00 198 ILE A O 1
ATOM 1602 N N . ASP A 1 199 ? 12.878 -11.790 -2.528 1.00 92.62 199 ASP A N 1
ATOM 1603 C CA . ASP A 1 199 ? 12.164 -12.590 -1.522 1.00 92.62 199 ASP A CA 1
ATOM 1604 C C . ASP A 1 199 ? 12.102 -11.997 -0.097 1.00 92.62 199 ASP A C 1
ATOM 1606 O O . ASP A 1 199 ? 12.242 -12.757 0.877 1.00 92.62 199 ASP A O 1
ATOM 1610 N N . PRO A 1 200 ? 11.861 -10.675 0.054 1.00 96.75 200 PRO A N 1
ATOM 1611 C CA . PRO A 1 200 ? 11.725 -10.064 1.368 1.00 96.75 200 PRO A CA 1
ATOM 1612 C C . PRO A 1 200 ? 10.571 -10.694 2.153 1.00 96.75 200 PRO A C 1
ATOM 1614 O O . PRO A 1 200 ? 9.634 -11.269 1.587 1.00 96.75 200 PRO A O 1
ATOM 1617 N N . LYS A 1 201 ? 10.656 -10.592 3.475 1.00 97.81 201 LYS A N 1
ATOM 1618 C CA . LYS A 1 201 ? 9.666 -11.115 4.419 1.00 97.81 201 LYS A CA 1
ATOM 1619 C C . LYS A 1 201 ? 8.872 -10.011 5.085 1.00 97.81 201 LYS A C 1
ATOM 1621 O O . LYS A 1 201 ? 7.737 -10.259 5.478 1.00 97.81 201 LYS A O 1
ATOM 1626 N N . ASN A 1 202 ? 9.438 -8.814 5.193 1.00 98.06 202 ASN A N 1
ATOM 1627 C CA . ASN A 1 202 ? 8.844 -7.727 5.949 1.00 98.06 202 ASN A CA 1
ATOM 1628 C C . ASN A 1 202 ? 8.930 -6.404 5.194 1.00 98.06 202 ASN A C 1
ATOM 1630 O O . ASN A 1 202 ? 9.971 -6.035 4.647 1.00 98.06 202 ASN A O 1
ATOM 1634 N N . LEU A 1 203 ? 7.826 -5.668 5.243 1.00 98.25 203 LEU A N 1
ATOM 1635 C CA . LEU A 1 203 ? 7.757 -4.242 4.976 1.00 98.25 203 LEU A CA 1
ATOM 1636 C C . LEU A 1 203 ? 7.534 -3.531 6.311 1.00 98.25 203 LEU A C 1
ATOM 1638 O O . LEU A 1 203 ? 6.539 -3.764 6.985 1.00 98.25 203 LEU A O 1
ATOM 1642 N N . THR A 1 204 ? 8.445 -2.650 6.692 1.00 98.44 204 THR A N 1
ATOM 1643 C CA . THR A 1 204 ? 8.365 -1.861 7.921 1.00 98.44 204 THR A CA 1
ATOM 1644 C C . THR A 1 204 ? 8.017 -0.420 7.579 1.00 98.44 204 THR A C 1
ATOM 1646 O O . THR A 1 204 ? 8.705 0.213 6.777 1.00 98.44 204 THR A O 1
ATOM 1649 N N . ILE A 1 205 ? 6.968 0.107 8.208 1.00 98.44 205 ILE A N 1
ATOM 1650 C CA . ILE A 1 205 ? 6.560 1.512 8.141 1.00 98.44 205 ILE A CA 1
ATOM 1651 C C . ILE A 1 205 ? 6.839 2.143 9.497 1.00 98.44 205 ILE A C 1
ATOM 1653 O O . ILE A 1 205 ? 6.284 1.681 10.490 1.00 98.44 205 ILE A O 1
ATOM 1657 N N . ALA A 1 206 ? 7.626 3.217 9.554 1.00 98.25 206 ALA A N 1
ATOM 1658 C CA . ALA A 1 206 ? 7.825 3.947 10.805 1.00 98.25 206 ALA A CA 1
ATOM 1659 C C . ALA A 1 206 ? 7.478 5.433 10.678 1.00 98.25 206 ALA A C 1
ATOM 1661 O O . ALA A 1 206 ? 8.028 6.152 9.844 1.00 98.25 206 ALA A O 1
ATOM 1662 N N . ALA A 1 207 ? 6.576 5.904 11.534 1.00 97.94 207 ALA A N 1
ATOM 1663 C CA . ALA A 1 207 ? 6.300 7.325 11.694 1.00 97.94 207 ALA A CA 1
ATOM 1664 C C . ALA A 1 207 ? 7.439 7.997 12.488 1.00 97.94 207 ALA A C 1
ATOM 1666 O O . ALA A 1 207 ? 7.988 7.389 13.416 1.00 97.94 207 ALA A O 1
ATOM 1667 N N . PRO A 1 208 ? 7.802 9.258 12.189 1.00 97.56 208 PRO A N 1
ATOM 1668 C CA . PRO A 1 208 ? 8.760 9.992 13.009 1.00 97.56 208 PRO A CA 1
ATOM 1669 C C . PRO A 1 208 ? 8.281 10.077 14.464 1.00 97.56 208 PRO A C 1
ATOM 1671 O O . PRO A 1 208 ? 7.150 10.487 14.720 1.00 97.56 208 PRO A O 1
ATOM 1674 N N . GLN A 1 209 ? 9.138 9.737 15.432 1.00 95.88 209 GLN A N 1
ATOM 1675 C CA . GLN A 1 209 ? 8.747 9.739 16.850 1.00 95.88 209 GLN A CA 1
ATOM 1676 C C . GLN A 1 209 ? 8.242 11.117 17.301 1.00 95.88 209 GLN A C 1
ATOM 1678 O O . GLN A 1 209 ? 7.199 11.225 17.938 1.00 95.88 209 GLN A O 1
ATOM 1683 N N . GLN A 1 210 ? 8.920 12.182 16.865 1.00 96.06 210 GLN A N 1
ATOM 1684 C CA . GLN A 1 210 ? 8.517 13.557 17.157 1.00 96.06 210 GLN A CA 1
ATOM 1685 C C . GLN A 1 210 ? 7.103 13.888 16.651 1.00 96.06 210 GLN A C 1
ATOM 1687 O O . GLN A 1 210 ? 6.415 14.693 17.273 1.00 96.06 210 GLN A O 1
ATOM 1692 N N . PHE A 1 211 ? 6.672 13.290 15.535 1.00 96.19 211 PHE A N 1
ATOM 1693 C CA . PHE A 1 211 ? 5.308 13.459 15.041 1.00 96.19 211 PHE A CA 1
ATOM 1694 C C . PHE A 1 211 ? 4.312 12.808 16.002 1.00 96.19 211 PHE A C 1
ATOM 1696 O O . PHE A 1 211 ? 3.390 13.473 16.455 1.00 96.19 211 PHE A O 1
ATOM 1703 N N . LEU A 1 212 ? 4.547 11.559 16.414 1.00 93.31 212 LEU A N 1
ATOM 1704 C CA . LEU A 1 212 ? 3.671 10.864 17.369 1.00 93.31 212 LEU A CA 1
ATOM 1705 C C . LEU A 1 212 ? 3.638 11.505 18.760 1.00 93.31 212 LEU A C 1
ATOM 1707 O O . LEU A 1 212 ? 2.678 11.323 19.506 1.00 93.31 212 LEU A O 1
ATOM 1711 N N . ASP A 1 213 ? 4.688 12.222 19.147 1.00 94.06 213 ASP A N 1
ATOM 1712 C CA . ASP A 1 213 ? 4.732 12.959 20.412 1.00 94.06 213 ASP A CA 1
ATOM 1713 C C . ASP A 1 213 ? 3.930 14.259 20.383 1.00 94.06 213 ASP A C 1
ATOM 1715 O O . ASP A 1 213 ? 3.525 14.735 21.441 1.00 94.06 213 ASP A O 1
ATOM 1719 N N . LYS A 1 214 ? 3.674 14.802 19.190 1.00 94.50 214 LYS A N 1
ATOM 1720 C CA . LYS A 1 214 ? 2.928 16.049 18.980 1.00 94.50 214 LYS A CA 1
ATOM 1721 C C . LYS A 1 214 ? 1.526 15.843 18.408 1.00 94.50 214 LYS A C 1
ATOM 1723 O O . LYS A 1 214 ? 0.737 16.779 18.469 1.00 94.50 214 LYS A O 1
ATOM 1728 N N . ALA A 1 215 ? 1.255 14.672 17.834 1.00 92.06 215 ALA A N 1
ATOM 1729 C CA . ALA A 1 215 ? -0.022 14.341 17.221 1.00 92.06 215 ALA A CA 1
ATOM 1730 C C . ALA A 1 215 ? -1.168 14.480 18.231 1.00 92.06 215 ALA A C 1
ATOM 1732 O O . ALA A 1 215 ? -1.029 14.098 19.399 1.00 92.06 215 ALA A O 1
ATOM 1733 N N . VAL A 1 216 ? -2.278 15.031 17.745 1.00 84.12 216 VAL A N 1
ATOM 1734 C CA . VAL A 1 216 ? -3.508 15.300 18.501 1.00 84.12 216 VAL A CA 1
ATOM 1735 C C . VAL A 1 216 ? -4.586 14.291 18.140 1.00 84.12 216 VAL A C 1
ATOM 1737 O O . VAL A 1 216 ? -4.745 14.010 16.928 1.00 84.12 216 VAL A O 1
#